Protein AF-A0A7W0VPR9-F1 (afdb_monomer_lite)

Structure (mmCIF, N/CA/C/O backbone):
data_AF-A0A7W0VPR9-F1
#
_entry.id   AF-A0A7W0VPR9-F1
#
loop_
_atom_site.group_PDB
_atom_site.id
_atom_site.type_symbol
_atom_site.label_atom_id
_atom_site.label_alt_id
_atom_site.label_comp_id
_atom_site.label_asym_id
_atom_site.label_entity_id
_atom_site.label_seq_id
_atom_site.pdbx_PDB_ins_code
_atom_site.Cartn_x
_atom_site.Cartn_y
_atom_site.Cartn_z
_atom_site.occupancy
_atom_site.B_iso_or_equiv
_atom_site.auth_seq_id
_atom_site.auth_comp_id
_atom_site.auth_asym_id
_atom_site.auth_atom_id
_atom_site.pdbx_PDB_model_num
ATOM 1 N N . MET A 1 1 ? -12.536 2.726 0.111 1.00 82.94 1 MET A N 1
ATOM 2 C CA . MET A 1 1 ? -13.463 2.957 1.241 1.00 82.94 1 MET A CA 1
ATOM 3 C C . MET A 1 1 ? -12.692 2.777 2.547 1.00 82.94 1 MET A C 1
ATOM 5 O O . MET A 1 1 ? -11.551 2.316 2.499 1.00 82.94 1 MET A O 1
ATOM 9 N N . SER A 1 2 ? -13.264 3.172 3.680 1.00 93.50 2 SER A N 1
ATOM 10 C CA . SER A 1 2 ? -12.692 2.964 5.016 1.00 93.50 2 SER A CA 1
ATOM 11 C C . SER A 1 2 ? -13.805 2.759 6.040 1.00 93.50 2 SER A C 1
ATOM 13 O O . SER A 1 2 ? -14.953 3.068 5.736 1.00 93.50 2 SER A O 1
ATOM 15 N N . THR A 1 3 ? -13.451 2.270 7.223 1.00 96.38 3 THR A N 1
ATOM 16 C CA . THR A 1 3 ? -14.334 2.162 8.390 1.00 96.38 3 THR A CA 1
ATOM 17 C C . THR A 1 3 ? -13.558 2.586 9.628 1.00 96.38 3 THR A C 1
ATOM 19 O O . THR A 1 3 ? -12.377 2.247 9.756 1.00 96.38 3 THR A O 1
ATOM 22 N N . THR A 1 4 ? -14.214 3.318 10.521 1.00 98.12 4 THR A N 1
ATOM 23 C CA . THR A 1 4 ? -13.598 3.918 11.709 1.00 98.12 4 THR A CA 1
ATOM 24 C C . THR A 1 4 ? -14.195 3.340 12.993 1.00 98.12 4 THR A C 1
ATOM 26 O O . THR A 1 4 ? -15.399 3.091 13.068 1.00 98.12 4 THR A O 1
ATOM 29 N N . ILE A 1 5 ? -13.343 3.120 13.996 1.00 98.38 5 ILE A N 1
ATOM 30 C CA . ILE A 1 5 ? -13.717 2.845 15.388 1.00 98.38 5 ILE A CA 1
ATOM 31 C C . ILE A 1 5 ? -13.241 4.039 16.219 1.00 98.38 5 ILE A C 1
ATOM 33 O O . ILE A 1 5 ? -12.040 4.307 16.268 1.00 98.38 5 ILE A O 1
ATOM 37 N N . SER A 1 6 ? -14.163 4.739 16.870 1.00 98.25 6 SER A N 1
ATOM 38 C CA . SER A 1 6 ? -13.903 5.963 17.628 1.00 98.25 6 SER A CA 1
ATOM 39 C C . SER A 1 6 ? -14.134 5.761 19.125 1.00 98.25 6 SER A C 1
ATOM 41 O O . SER A 1 6 ? -15.116 5.155 19.559 1.00 98.25 6 SER A O 1
ATOM 43 N N . LEU A 1 7 ? -13.216 6.294 19.931 1.00 97.75 7 LEU A N 1
ATOM 44 C CA . LEU A 1 7 ? -13.254 6.254 21.392 1.00 97.75 7 LEU A CA 1
ATOM 45 C C . LEU A 1 7 ? -13.235 7.681 21.952 1.00 97.75 7 LEU A C 1
ATOM 47 O O . LEU A 1 7 ? -12.292 8.443 21.719 1.00 97.75 7 LEU A O 1
ATOM 51 N N . ALA A 1 8 ? -14.258 8.034 22.731 1.00 95.19 8 ALA A N 1
ATOM 52 C CA . ALA A 1 8 ? -14.388 9.342 23.368 1.00 95.19 8 ALA A CA 1
ATOM 53 C C . ALA A 1 8 ? -13.997 9.275 24.854 1.00 95.19 8 ALA A C 1
ATOM 55 O O . ALA A 1 8 ? -14.608 8.551 25.640 1.00 95.19 8 ALA A O 1
ATOM 56 N N . GLY A 1 9 ? -12.986 10.045 25.263 1.00 93.00 9 GLY A N 1
ATOM 57 C CA . GLY A 1 9 ? -12.545 10.101 26.658 1.00 93.00 9 GLY A CA 1
ATOM 58 C C . GLY A 1 9 ? -11.150 10.697 26.820 1.00 93.00 9 GLY A C 1
ATOM 59 O O . GLY A 1 9 ? -10.627 11.356 25.924 1.00 93.00 9 GLY A O 1
ATOM 60 N N . ARG A 1 10 ? -10.518 10.460 27.976 1.00 93.31 10 ARG A N 1
ATOM 61 C CA . ARG A 1 10 ? -9.137 10.902 28.214 1.00 93.31 10 ARG A CA 1
ATOM 62 C C . ARG A 1 10 ? -8.182 10.087 27.341 1.00 93.31 10 ARG A C 1
ATOM 64 O O . ARG A 1 10 ? -7.933 8.925 27.636 1.00 93.31 10 ARG A O 1
ATOM 71 N N . LEU A 1 11 ? -7.642 10.725 26.308 1.00 94.56 11 LEU A N 1
ATOM 72 C CA . LEU A 1 11 ? -6.790 10.106 25.291 1.00 94.56 11 LEU A CA 1
ATOM 73 C C . LEU A 1 11 ? -5.552 9.412 25.898 1.00 94.56 11 LEU A C 1
ATOM 75 O O . LEU A 1 11 ? -4.942 9.959 26.826 1.00 94.56 11 LEU A O 1
ATOM 79 N N . PRO A 1 12 ? -5.159 8.231 25.383 1.00 92.44 12 PRO A N 1
ATOM 80 C CA . PRO A 1 12 ? -3.989 7.505 25.857 1.00 92.44 12 PRO A CA 1
ATOM 81 C C . PRO A 1 12 ? -2.707 8.178 25.352 1.00 92.44 12 PRO A C 1
ATOM 83 O O . PRO A 1 12 ? -2.672 8.740 24.254 1.00 92.44 12 PRO A O 1
ATOM 86 N N . ALA A 1 13 ? -1.612 8.072 26.108 1.00 93.56 13 ALA A N 1
ATOM 87 C CA . ALA A 1 13 ? -0.306 8.393 25.549 1.00 93.56 13 ALA A CA 1
ATOM 88 C C . ALA A 1 13 ? 0.079 7.309 24.531 1.00 93.56 13 ALA A C 1
ATOM 90 O O . ALA A 1 13 ? -0.002 6.113 24.812 1.00 93.56 13 ALA A O 1
ATOM 91 N N . LEU A 1 14 ? 0.527 7.719 23.342 1.00 93.44 14 LEU A N 1
ATOM 92 C CA . LEU A 1 14 ? 0.839 6.785 22.256 1.00 93.44 14 LEU A CA 1
ATOM 93 C C . LEU A 1 14 ? 1.927 5.765 22.639 1.00 93.44 14 LEU A C 1
ATOM 95 O O . LEU A 1 14 ? 1.880 4.621 22.199 1.00 93.44 14 LEU A O 1
ATOM 99 N N . ALA A 1 15 ? 2.888 6.163 23.478 1.00 94.06 15 ALA A N 1
ATOM 100 C CA . ALA A 1 15 ? 3.933 5.272 23.978 1.00 94.06 15 ALA A CA 1
ATOM 101 C C . ALA A 1 15 ? 3.359 4.119 24.824 1.00 94.06 15 ALA A C 1
ATOM 103 O O . ALA A 1 15 ? 3.759 2.972 24.632 1.00 94.06 15 ALA A O 1
ATOM 104 N N . ASP A 1 16 ? 2.383 4.409 25.691 1.00 95.38 16 ASP A N 1
ATOM 105 C CA . ASP A 1 16 ? 1.721 3.409 26.538 1.00 95.38 16 ASP A CA 1
ATOM 106 C C . ASP A 1 16 ? 0.910 2.427 25.684 1.00 95.38 16 ASP A C 1
ATOM 108 O O . ASP A 1 16 ? 0.956 1.218 25.906 1.00 95.38 16 ASP A O 1
ATOM 112 N N . LEU A 1 17 ? 0.227 2.934 24.648 1.00 96.69 17 LEU A N 1
ATOM 113 C CA . LEU A 1 17 ? -0.478 2.106 23.669 1.00 96.69 17 LEU A CA 1
ATOM 114 C C . LEU A 1 17 ? 0.481 1.165 22.925 1.00 96.69 17 LEU A C 1
ATOM 116 O O . LEU A 1 17 ? 0.226 -0.035 22.861 1.00 96.69 17 LEU A O 1
ATOM 120 N N . ILE A 1 18 ? 1.587 1.685 22.383 1.00 95.88 18 ILE A N 1
ATOM 121 C CA . ILE A 1 18 ? 2.577 0.879 21.647 1.00 95.88 18 ILE A CA 1
ATOM 122 C C . ILE A 1 18 ? 3.175 -0.206 22.554 1.00 95.88 18 ILE A C 1
ATOM 124 O O . ILE A 1 18 ? 3.294 -1.358 22.133 1.00 95.88 18 ILE A O 1
ATOM 128 N N . ALA A 1 19 ? 3.485 0.130 23.810 1.00 95.00 19 ALA A N 1
ATOM 129 C CA . ALA A 1 19 ? 3.958 -0.837 24.798 1.00 95.00 19 ALA A CA 1
ATOM 130 C C . ALA A 1 19 ? 2.901 -1.913 25.122 1.00 95.00 19 ALA A C 1
ATOM 132 O O . ALA A 1 19 ? 3.242 -3.092 25.220 1.00 95.00 19 ALA A O 1
ATOM 133 N N . ALA A 1 20 ? 1.624 -1.533 25.242 1.00 95.94 20 ALA A N 1
ATOM 134 C CA . ALA A 1 20 ? 0.518 -2.448 25.534 1.00 95.94 20 ALA A CA 1
ATOM 135 C C . ALA A 1 20 ? 0.142 -3.376 24.361 1.00 95.94 20 ALA A C 1
ATOM 137 O O . ALA A 1 20 ? -0.390 -4.465 24.592 1.00 95.94 20 ALA A O 1
ATOM 138 N N . LEU A 1 21 ? 0.413 -2.971 23.114 1.00 96.88 21 LEU A N 1
ATOM 139 C CA . LEU A 1 21 ? 0.199 -3.816 21.935 1.00 96.88 21 LEU A CA 1
ATOM 140 C C . LEU A 1 21 ? 1.132 -5.033 21.939 1.00 96.88 21 LEU A C 1
ATOM 142 O O . LEU A 1 21 ? 0.669 -6.143 21.678 1.00 96.88 21 LEU A O 1
ATOM 146 N N . ALA A 1 22 ? 2.421 -4.826 22.242 1.00 94.44 22 ALA A N 1
ATOM 147 C CA . ALA A 1 22 ? 3.459 -5.865 22.299 1.00 94.44 22 ALA A CA 1
ATOM 148 C C . ALA A 1 22 ? 3.535 -6.777 21.046 1.00 94.44 22 ALA A C 1
ATOM 150 O O . ALA A 1 22 ? 3.864 -7.960 21.135 1.00 94.44 22 ALA A O 1
ATOM 151 N N . ILE A 1 23 ? 3.224 -6.226 19.867 1.00 96.06 23 ILE A N 1
ATOM 152 C CA . ILE A 1 23 ? 3.227 -6.946 18.586 1.00 96.06 23 ILE A CA 1
ATOM 153 C C . ILE A 1 23 ? 4.647 -6.947 18.001 1.00 96.06 23 ILE A C 1
ATOM 155 O O . ILE A 1 23 ? 5.258 -5.891 17.834 1.00 96.06 23 ILE A O 1
ATOM 159 N N . ALA A 1 24 ? 5.166 -8.133 17.670 1.00 95.12 24 ALA A N 1
ATOM 160 C CA . ALA A 1 24 ? 6.434 -8.278 16.957 1.00 95.12 24 ALA A CA 1
ATOM 161 C C . ALA A 1 24 ? 6.354 -7.648 15.557 1.00 95.12 24 ALA A C 1
ATOM 163 O O . ALA A 1 24 ? 5.317 -7.728 14.898 1.00 95.12 24 ALA A O 1
ATOM 164 N N . ASP A 1 25 ? 7.449 -7.023 15.122 1.00 96.12 25 ASP A N 1
ATOM 165 C CA . ASP A 1 25 ? 7.580 -6.368 13.813 1.00 96.12 25 ASP A CA 1
ATOM 166 C C . ASP A 1 25 ? 6.544 -5.256 13.532 1.00 96.12 25 ASP A C 1
ATOM 168 O O . ASP A 1 25 ? 6.328 -4.857 12.386 1.00 96.12 25 ASP A O 1
ATOM 172 N N . LEU A 1 26 ? 5.927 -4.715 14.592 1.00 97.88 26 LEU A N 1
ATOM 173 C CA . LEU A 1 26 ? 5.057 -3.546 14.521 1.00 97.88 26 LEU A CA 1
ATOM 174 C C . LEU A 1 26 ? 5.872 -2.286 14.200 1.00 97.88 26 LEU A C 1
ATOM 176 O O . LEU A 1 26 ? 6.811 -1.923 14.915 1.00 97.88 26 LEU A O 1
ATOM 180 N N . ARG A 1 27 ? 5.454 -1.572 13.159 1.00 97.56 27 ARG A N 1
ATOM 181 C CA . ARG A 1 27 ? 5.951 -0.246 12.791 1.00 97.56 27 ARG A CA 1
ATOM 182 C C . ARG A 1 27 ? 4.893 0.806 13.068 1.00 97.56 27 ARG A C 1
ATOM 184 O O . ARG A 1 27 ? 3.703 0.582 12.844 1.00 97.56 27 ARG A O 1
ATOM 191 N N . VAL A 1 28 ? 5.354 1.964 13.531 1.00 96.94 28 VAL A N 1
ATOM 192 C CA . VAL A 1 28 ? 4.526 3.151 13.743 1.00 96.94 28 VAL A CA 1
ATOM 193 C C . VAL A 1 28 ? 5.253 4.355 13.168 1.00 96.94 28 VAL A C 1
ATOM 195 O O . VAL A 1 28 ? 6.326 4.729 13.637 1.00 96.94 28 VAL A O 1
ATOM 198 N N . GLU A 1 29 ? 4.649 4.970 12.163 1.00 95.69 29 GLU A N 1
ATOM 199 C CA . GLU A 1 29 ? 5.115 6.219 11.560 1.00 95.69 29 GLU A CA 1
ATOM 200 C C . GLU A 1 29 ? 4.147 7.351 11.911 1.00 95.69 29 GLU A C 1
ATOM 202 O O . GLU A 1 29 ? 2.974 7.106 12.195 1.00 95.69 29 GLU A O 1
ATOM 207 N N . LYS A 1 30 ? 4.609 8.602 11.867 1.00 94.44 30 LYS A N 1
ATOM 208 C CA . LYS A 1 30 ? 3.745 9.785 11.952 1.00 94.44 30 LYS A CA 1
ATOM 209 C C . LYS A 1 30 ? 3.871 10.561 10.647 1.00 94.44 30 LYS A C 1
ATOM 211 O O . LYS A 1 30 ? 4.988 10.887 10.254 1.00 94.44 30 LYS A O 1
ATOM 216 N N . ASN A 1 31 ? 2.753 10.837 9.981 1.00 89.75 31 ASN A N 1
ATOM 217 C CA . ASN A 1 31 ? 2.757 11.674 8.782 1.00 89.75 31 ASN A CA 1
ATOM 218 C C . ASN A 1 31 ? 2.729 13.176 9.143 1.00 89.75 31 ASN A C 1
ATOM 220 O O . ASN A 1 31 ? 2.577 13.559 10.306 1.00 89.75 31 ASN A O 1
ATOM 224 N N . GLU A 1 32 ? 2.854 14.036 8.133 1.00 86.19 32 GLU A N 1
ATOM 225 C CA . GLU A 1 32 ? 2.887 15.496 8.304 1.00 86.19 32 GLU A CA 1
ATOM 226 C C . GLU A 1 32 ? 1.581 16.069 8.880 1.00 86.19 32 GLU A C 1
ATOM 228 O O . GLU A 1 32 ? 1.622 17.023 9.655 1.00 86.19 32 GLU A O 1
ATOM 233 N N . SER A 1 33 ? 0.427 15.453 8.586 1.00 87.25 33 SER A N 1
ATOM 234 C CA . SER A 1 33 ? -0.872 15.832 9.167 1.00 87.25 33 SER A CA 1
ATOM 235 C C . SER A 1 33 ? -1.086 15.310 10.594 1.00 87.25 33 SER A C 1
ATOM 237 O O . SER A 1 33 ? -2.150 15.508 11.176 1.00 87.25 33 SER A O 1
ATOM 239 N N . GLY A 1 34 ? -0.088 14.639 11.170 1.00 90.12 34 GLY A N 1
ATOM 240 C CA . GLY A 1 34 ? -0.086 14.161 12.545 1.00 90.12 34 GLY A CA 1
ATOM 241 C C . GLY A 1 34 ? -0.796 12.830 12.796 1.00 90.12 34 GLY A C 1
ATOM 242 O O . GLY A 1 34 ? -0.859 12.410 13.951 1.00 90.12 34 GLY A O 1
ATOM 243 N N . VAL A 1 35 ? -1.268 12.156 11.747 1.00 96.06 35 VAL A N 1
ATOM 244 C CA . VAL A 1 35 ? -1.873 10.819 11.806 1.00 96.06 35 VAL A CA 1
ATOM 245 C C . VAL A 1 35 ? -0.777 9.768 11.979 1.00 96.06 35 VAL A C 1
ATOM 247 O O . VAL A 1 35 ? 0.273 9.814 11.327 1.00 96.06 35 VAL A O 1
ATOM 250 N N . HIS A 1 36 ? -1.030 8.802 12.857 1.00 97.44 36 HIS A N 1
ATOM 251 C CA . HIS A 1 36 ? -0.126 7.694 13.125 1.00 97.44 36 HIS A CA 1
ATOM 252 C C . HIS A 1 36 ? -0.474 6.489 12.244 1.00 97.44 36 HIS A C 1
ATOM 254 O O . HIS A 1 36 ? -1.615 6.038 12.225 1.00 97.44 36 HIS A O 1
ATOM 260 N N . ARG A 1 37 ? 0.504 5.963 11.504 1.00 97.81 37 ARG A N 1
ATOM 261 C CA . ARG A 1 37 ? 0.342 4.840 10.568 1.00 97.81 37 ARG A CA 1
ATOM 262 C C . ARG A 1 37 ? 0.948 3.582 11.184 1.00 97.81 37 ARG A C 1
ATOM 264 O O . ARG A 1 37 ? 2.169 3.485 11.302 1.00 97.81 37 ARG A O 1
ATOM 271 N N . PHE A 1 38 ? 0.098 2.637 11.564 1.00 98.44 38 PHE A N 1
ATOM 272 C CA . PHE A 1 38 ? 0.465 1.345 12.140 1.00 98.44 38 PHE A CA 1
ATOM 273 C C . PHE A 1 38 ? 0.457 0.253 11.062 1.00 98.44 38 PHE A C 1
ATOM 275 O O . PHE A 1 38 ? -0.473 0.188 10.254 1.00 98.44 38 PHE A O 1
ATOM 282 N N . HIS A 1 39 ? 1.469 -0.614 11.053 1.00 98.12 39 HIS A N 1
ATOM 283 C CA . HIS A 1 39 ? 1.525 -1.804 10.193 1.00 98.12 39 HIS A CA 1
ATOM 284 C C . HIS A 1 39 ? 2.472 -2.869 10.765 1.00 98.12 39 HIS A C 1
ATOM 286 O O . HIS A 1 39 ? 3.295 -2.562 11.626 1.00 98.12 39 HIS A O 1
ATOM 292 N N . ILE A 1 40 ? 2.369 -4.111 10.288 1.00 98.06 40 ILE A N 1
ATOM 293 C CA . ILE A 1 40 ? 3.259 -5.219 10.666 1.00 98.06 40 ILE A CA 1
ATOM 294 C C . ILE A 1 40 ? 4.096 -5.617 9.445 1.00 98.06 40 ILE A C 1
ATOM 296 O O . ILE A 1 40 ? 3.530 -5.970 8.400 1.00 98.06 40 ILE A O 1
ATOM 300 N N . ASP A 1 41 ? 5.427 -5.573 9.571 1.00 96.31 41 ASP A N 1
ATOM 301 C CA . ASP A 1 41 ? 6.336 -5.898 8.463 1.00 96.31 41 ASP A CA 1
ATOM 302 C C . ASP A 1 41 ? 6.065 -7.305 7.904 1.00 96.31 41 ASP A C 1
ATOM 304 O O . ASP A 1 41 ? 5.793 -8.261 8.633 1.00 96.31 41 ASP A O 1
ATOM 308 N N . GLY A 1 42 ? 6.117 -7.441 6.578 1.00 95.50 42 GLY A N 1
ATOM 309 C CA . GLY A 1 42 ? 5.918 -8.717 5.881 1.00 95.50 42 GLY A CA 1
ATOM 310 C C . GLY A 1 42 ? 4.479 -9.254 5.866 1.00 95.50 42 GLY A C 1
ATOM 311 O O . GLY A 1 42 ? 4.205 -10.199 5.127 1.00 95.50 42 GLY A O 1
ATOM 312 N N . ARG A 1 43 ? 3.554 -8.678 6.648 1.00 96.44 43 ARG A N 1
ATOM 313 C CA . ARG A 1 43 ? 2.174 -9.180 6.811 1.00 96.44 43 ARG A CA 1
ATOM 314 C C . ARG A 1 43 ? 1.123 -8.205 6.300 1.00 96.44 43 ARG A C 1
ATOM 316 O O . ARG A 1 43 ? 0.186 -8.629 5.615 1.00 96.44 43 ARG A O 1
ATOM 323 N N . SER A 1 44 ? 1.288 -6.922 6.613 1.00 97.75 44 SER A N 1
ATOM 324 C CA . SER A 1 44 ? 0.327 -5.881 6.259 1.00 97.75 44 SER A CA 1
ATOM 325 C C . SER A 1 44 ? 0.217 -5.651 4.751 1.00 97.75 44 SER A C 1
ATOM 327 O O . SER A 1 44 ? 1.187 -5.790 4.001 1.00 97.75 44 SER A O 1
ATOM 329 N N . THR A 1 45 ? -0.980 -5.268 4.312 1.00 97.69 45 THR A N 1
ATOM 330 C CA . THR A 1 45 ? -1.271 -4.822 2.933 1.00 97.69 45 THR A CA 1
ATOM 331 C C . THR A 1 45 ? -1.639 -3.348 2.883 1.00 97.69 45 THR A C 1
ATOM 333 O O . THR A 1 45 ? -1.292 -2.652 1.928 1.00 97.69 45 THR A O 1
ATOM 336 N N . ARG A 1 46 ? -2.295 -2.859 3.939 1.00 97.06 46 ARG A N 1
ATOM 337 C CA . ARG A 1 46 ? -2.637 -1.455 4.172 1.00 97.06 46 ARG A CA 1
ATOM 338 C C . ARG A 1 46 ? -2.007 -1.008 5.492 1.00 97.06 46 ARG A C 1
ATOM 340 O O . ARG A 1 46 ? -1.470 -1.815 6.240 1.00 97.06 46 ARG A O 1
ATOM 347 N N . VAL A 1 47 ? -2.073 0.287 5.776 1.00 97.25 47 VAL A N 1
ATOM 348 C CA . VAL A 1 47 ? -1.833 0.794 7.134 1.00 97.25 47 VAL A CA 1
ATOM 349 C C . VAL A 1 47 ? -3.151 0.836 7.901 1.00 97.25 47 VAL A C 1
ATOM 351 O O . VAL A 1 47 ? -4.199 1.074 7.302 1.00 97.25 47 VAL A O 1
ATOM 354 N N . THR A 1 48 ? -3.092 0.663 9.217 1.00 98.12 48 THR A N 1
ATOM 355 C CA . THR A 1 48 ? -4.123 1.186 10.119 1.00 98.12 48 THR A CA 1
ATOM 356 C C . THR A 1 48 ? -3.755 2.626 10.458 1.00 98.12 48 THR A C 1
ATOM 358 O O . THR A 1 48 ? -2.626 2.891 10.876 1.00 98.12 48 THR A O 1
ATOM 361 N N . GLU A 1 49 ? -4.676 3.564 10.263 1.00 98.06 49 GLU A N 1
ATOM 362 C CA . GLU A 1 49 ? -4.477 4.963 10.655 1.00 98.06 49 GLU A CA 1
ATOM 363 C C . GLU A 1 49 ? -5.058 5.207 12.049 1.00 98.06 49 GLU A C 1
ATOM 365 O O . GLU A 1 49 ? -6.154 4.747 12.357 1.00 98.06 49 GLU A O 1
ATOM 370 N N . VAL A 1 50 ? -4.322 5.930 12.890 1.00 98.25 50 VAL A N 1
ATOM 371 C CA . VAL A 1 50 ? -4.751 6.344 14.227 1.00 98.25 50 VAL A CA 1
ATOM 372 C C . VAL A 1 50 ? -4.642 7.858 14.341 1.00 98.25 50 VAL A C 1
ATOM 374 O O . VAL A 1 50 ? -3.551 8.426 14.205 1.00 98.25 50 VAL A O 1
ATOM 377 N N . THR A 1 51 ? -5.766 8.503 14.633 1.00 97.06 51 THR A N 1
ATOM 378 C CA . THR A 1 51 ? -5.847 9.941 14.909 1.00 97.06 51 THR A CA 1
ATOM 379 C C . THR A 1 51 ? -6.113 10.143 16.395 1.00 97.06 51 THR A C 1
ATOM 381 O O . THR A 1 51 ? -6.984 9.498 16.971 1.00 97.06 51 THR A O 1
ATOM 384 N N . VAL A 1 52 ? -5.347 11.035 17.024 1.00 94.19 52 VAL A N 1
ATOM 385 C CA . VAL A 1 52 ? -5.485 11.380 18.446 1.00 94.19 52 VAL A CA 1
ATOM 386 C C . VAL A 1 52 ? -5.723 12.886 18.526 1.00 94.19 52 VAL A C 1
ATOM 388 O O . VAL A 1 52 ? -4.770 13.664 18.459 1.00 94.19 52 VAL A O 1
ATOM 391 N N . ALA A 1 53 ? -6.996 13.286 18.574 1.00 91.38 53 ALA A N 1
ATOM 392 C CA . ALA A 1 53 ? -7.433 14.679 18.458 1.00 91.38 53 ALA A CA 1
ATOM 393 C C . ALA A 1 53 ? -8.410 15.054 19.587 1.00 91.38 53 ALA A C 1
ATOM 395 O O . ALA A 1 53 ? -7.969 15.269 20.711 1.00 91.38 53 ALA A O 1
ATOM 396 N N . GLU A 1 54 ? -9.714 15.133 19.312 1.00 92.56 54 GLU A N 1
ATOM 397 C CA . GLU A 1 54 ? -10.764 15.212 20.345 1.00 92.56 54 GLU A CA 1
ATOM 398 C C . GLU A 1 54 ? -11.220 13.803 20.763 1.00 92.56 54 GLU A C 1
ATOM 400 O O . GLU A 1 54 ? -11.484 13.538 21.936 1.00 92.56 54 GLU A O 1
ATOM 405 N N . THR A 1 55 ? -11.226 12.882 19.800 1.00 95.38 55 THR A N 1
ATOM 406 C CA . THR A 1 55 ? -11.406 11.437 19.948 1.00 95.38 55 THR A CA 1
ATOM 407 C C . THR A 1 55 ? -10.091 10.694 19.697 1.00 95.38 55 THR A C 1
ATOM 409 O O . THR A 1 55 ? -9.098 11.255 19.214 1.00 95.38 55 THR A O 1
ATOM 412 N N . PHE A 1 56 ? -10.078 9.411 20.055 1.00 97.69 56 PHE A N 1
ATOM 413 C CA . PHE A 1 56 ? -9.094 8.448 19.576 1.00 97.69 56 PHE A CA 1
ATOM 414 C C . PHE A 1 56 ? -9.761 7.601 18.485 1.00 97.69 56 PHE A C 1
ATOM 416 O O . PHE A 1 56 ? -10.617 6.770 18.792 1.00 97.69 56 PHE A O 1
ATOM 423 N N . ASP A 1 57 ? -9.388 7.831 17.227 1.00 98.19 57 ASP A N 1
ATOM 424 C CA . ASP A 1 57 ? -10.007 7.194 16.061 1.00 98.19 57 ASP A CA 1
ATOM 425 C C . ASP A 1 57 ? -9.051 6.184 15.430 1.00 98.19 57 ASP A C 1
ATOM 427 O O . ASP A 1 57 ? -7.902 6.516 15.129 1.00 98.19 57 ASP A O 1
ATOM 431 N N . VAL A 1 58 ? -9.538 4.969 15.179 1.00 98.44 58 VAL A N 1
ATOM 432 C CA . VAL A 1 58 ? -8.812 3.887 14.505 1.00 98.44 58 VAL A CA 1
ATOM 433 C C . VAL A 1 58 ? -9.485 3.592 13.173 1.00 98.44 58 VAL A C 1
ATOM 435 O O . VAL A 1 58 ? -10.621 3.122 13.124 1.00 98.44 58 VAL A O 1
ATOM 438 N N . ARG A 1 59 ? -8.779 3.855 12.077 1.00 98.06 59 ARG A N 1
ATOM 439 C CA . ARG A 1 59 ? -9.301 3.764 10.717 1.00 98.06 59 ARG A CA 1
ATOM 440 C C . ARG A 1 59 ? -8.700 2.584 9.959 1.00 98.06 59 ARG A C 1
ATOM 442 O O . ARG A 1 59 ? -7.487 2.490 9.760 1.00 98.06 59 ARG A O 1
ATOM 449 N N . MET A 1 60 ? -9.590 1.732 9.464 1.00 96.12 60 MET A N 1
ATOM 450 C CA . MET A 1 60 ? -9.316 0.597 8.584 1.00 96.12 60 MET A CA 1
ATOM 451 C C . MET A 1 60 ? -9.648 0.964 7.135 1.00 96.12 60 MET A C 1
ATOM 453 O O . MET A 1 60 ? -10.636 1.650 6.878 1.00 96.12 60 MET A O 1
ATOM 457 N N . PHE A 1 61 ? -8.868 0.483 6.166 1.00 95.50 61 PHE A N 1
ATOM 458 C CA . PHE A 1 61 ? -9.141 0.689 4.739 1.00 95.50 61 PHE A CA 1
ATOM 459 C C . PHE A 1 61 ? -9.713 -0.565 4.068 1.00 95.50 61 PHE A C 1
ATOM 461 O O . PHE A 1 61 ? -9.352 -1.683 4.414 1.00 95.50 61 PHE A O 1
ATOM 468 N N . SER A 1 62 ? -10.533 -0.392 3.029 1.00 93.00 62 SER A N 1
ATOM 469 C CA . SER A 1 62 ? -10.895 -1.491 2.115 1.00 93.00 62 SER A CA 1
ATOM 470 C C . SER A 1 62 ? -9.648 -2.070 1.428 1.00 93.00 62 SER A C 1
ATOM 472 O O . SER A 1 62 ? -8.707 -1.316 1.169 1.00 93.00 62 SER A O 1
ATOM 474 N N . LEU A 1 63 ? -9.657 -3.354 1.050 1.00 94.38 63 LEU A N 1
ATOM 475 C CA . LEU A 1 63 ? -8.447 -4.099 0.636 1.00 94.38 63 LEU A CA 1
ATOM 476 C C . LEU A 1 63 ? -7.373 -4.187 1.740 1.00 94.38 63 LEU A C 1
ATOM 478 O O . LEU A 1 63 ? -6.188 -4.264 1.435 1.00 94.38 63 LEU A O 1
ATOM 482 N N . ALA A 1 64 ? -7.784 -4.135 3.008 1.00 95.69 64 ALA A N 1
ATOM 483 C CA . ALA A 1 64 ? -6.982 -4.563 4.149 1.00 95.69 64 ALA A CA 1
ATOM 484 C C . ALA A 1 64 ? -6.947 -6.091 4.237 1.00 95.69 64 ALA A C 1
ATOM 486 O O . ALA A 1 64 ? -7.937 -6.761 3.937 1.00 95.69 64 ALA A O 1
ATOM 487 N N . ALA A 1 65 ? -5.816 -6.632 4.676 1.00 96.25 65 ALA A N 1
ATOM 488 C CA . ALA A 1 65 ? -5.698 -8.040 5.012 1.00 96.25 65 ALA A CA 1
ATOM 489 C C . ALA A 1 65 ? -6.329 -8.309 6.393 1.00 96.25 65 ALA A C 1
ATOM 491 O O . ALA A 1 65 ? -6.433 -7.379 7.201 1.00 96.25 65 ALA A O 1
ATOM 492 N N . PRO A 1 66 ? -6.702 -9.559 6.721 1.00 96.12 66 PRO A N 1
ATOM 493 C CA . PRO A 1 66 ? -7.229 -9.900 8.044 1.00 96.12 66 PRO A CA 1
ATOM 494 C C . PRO A 1 66 ? -6.322 -9.447 9.198 1.00 96.12 66 PRO A C 1
ATOM 496 O O . PRO A 1 66 ? -6.812 -9.012 10.235 1.00 96.12 66 PRO A O 1
ATOM 499 N N . GLU A 1 67 ? -5.001 -9.469 9.008 1.00 96.50 67 GLU A N 1
ATOM 500 C CA . GLU A 1 67 ? -4.016 -8.972 9.973 1.00 96.50 67 GLU A CA 1
ATOM 501 C C . GLU A 1 67 ? -4.102 -7.459 10.215 1.00 96.50 67 GLU A C 1
ATOM 503 O O . GLU A 1 67 ? -3.880 -7.013 11.339 1.00 96.50 67 GLU A O 1
ATOM 508 N N . ASP A 1 68 ? -4.440 -6.678 9.186 1.00 97.69 68 ASP A N 1
ATOM 509 C CA . ASP A 1 68 ? -4.598 -5.224 9.282 1.00 97.69 68 ASP A CA 1
ATOM 510 C C . ASP A 1 68 ? -5.881 -4.878 10.065 1.00 97.69 68 ASP A C 1
ATOM 512 O O . ASP A 1 68 ? -5.880 -3.974 10.899 1.00 97.69 68 ASP A O 1
ATOM 516 N N . VAL A 1 69 ? -6.957 -5.649 9.863 1.00 97.38 69 VAL A N 1
ATOM 517 C CA . VAL A 1 69 ? -8.214 -5.531 10.630 1.00 97.38 69 VAL A CA 1
ATOM 518 C C . VAL A 1 69 ? -8.007 -5.949 12.090 1.00 97.38 69 VAL A C 1
ATOM 520 O O . VAL A 1 69 ? -8.373 -5.213 13.005 1.00 97.38 69 VAL A O 1
ATOM 523 N N . GLN A 1 70 ? -7.346 -7.087 12.328 1.00 97.25 70 GLN A N 1
ATOM 524 C CA . GLN A 1 70 ? -7.003 -7.554 13.676 1.00 97.25 70 GLN A CA 1
ATOM 525 C C . GLN A 1 70 ? -6.115 -6.552 14.426 1.00 97.25 70 GLN A C 1
ATOM 527 O O . GLN A 1 70 ? -6.308 -6.346 15.625 1.00 97.25 70 GLN A O 1
ATOM 532 N N . LEU A 1 71 ? -5.166 -5.909 13.734 1.00 98.12 71 LEU A N 1
ATOM 533 C CA . LEU A 1 71 ? -4.341 -4.839 14.294 1.00 98.12 71 LEU A CA 1
ATOM 534 C C . LEU A 1 71 ? -5.198 -3.640 14.722 1.00 98.12 71 LEU A C 1
ATOM 536 O O . LEU A 1 71 ? -5.040 -3.166 15.845 1.00 98.12 71 LEU A O 1
ATOM 540 N N . ALA A 1 72 ? -6.126 -3.183 13.879 1.00 98.31 72 ALA A N 1
ATOM 541 C CA . ALA A 1 72 ? -7.019 -2.071 14.198 1.00 98.31 72 ALA A CA 1
ATOM 542 C C . ALA A 1 72 ? -7.940 -2.365 15.394 1.00 98.31 72 ALA A C 1
ATOM 544 O O . ALA A 1 72 ? -7.999 -1.568 16.333 1.00 98.31 72 ALA A O 1
ATOM 545 N N . VAL A 1 73 ? -8.586 -3.536 15.420 1.00 98.12 73 VAL A N 1
ATOM 546 C CA . VAL A 1 73 ? -9.388 -3.984 16.573 1.00 98.12 7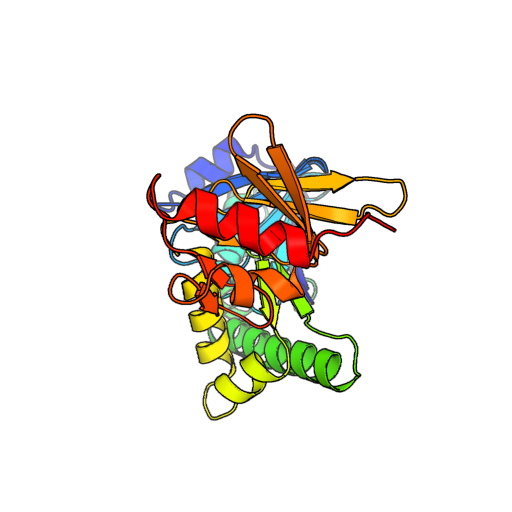3 VAL A CA 1
ATOM 547 C C . VAL A 1 73 ? -8.530 -4.017 17.836 1.00 98.12 73 VAL A C 1
ATOM 549 O O . VAL A 1 73 ? -8.917 -3.469 18.867 1.00 98.12 73 VAL A O 1
ATOM 552 N N . ARG A 1 74 ? -7.319 -4.582 17.754 1.00 98.12 74 ARG A N 1
ATOM 553 C CA . ARG A 1 74 ? -6.403 -4.672 18.895 1.00 98.12 74 ARG A CA 1
ATOM 554 C C . ARG A 1 74 ? -5.938 -3.300 19.398 1.00 98.12 74 ARG A C 1
ATOM 556 O O . ARG A 1 74 ? -5.801 -3.116 20.606 1.00 98.12 74 ARG A O 1
ATOM 563 N N . ILE A 1 75 ? -5.725 -2.341 18.498 1.00 98.50 75 ILE A N 1
ATOM 564 C CA . ILE A 1 75 ? -5.435 -0.942 18.837 1.00 98.50 75 ILE A CA 1
ATOM 565 C C . ILE A 1 75 ? -6.612 -0.320 19.597 1.00 98.50 75 ILE A C 1
ATOM 567 O O . ILE A 1 75 ? -6.386 0.270 20.654 1.00 98.50 75 ILE A O 1
ATOM 571 N N . ALA A 1 76 ? -7.846 -0.489 19.112 1.00 98.38 76 ALA A N 1
ATOM 572 C CA . ALA A 1 76 ? -9.042 0.034 19.774 1.00 98.38 76 ALA A CA 1
ATOM 573 C C . ALA A 1 76 ? -9.250 -0.585 21.172 1.00 98.38 76 ALA A C 1
ATOM 575 O O . ALA A 1 76 ? -9.450 0.147 22.139 1.00 98.38 76 ALA A O 1
ATOM 576 N N . GLU A 1 77 ? -9.111 -1.907 21.318 1.00 98.12 77 GLU A N 1
ATOM 577 C CA . GLU A 1 77 ? -9.168 -2.593 22.620 1.00 98.12 77 GLU A CA 1
ATOM 578 C C . GLU A 1 77 ? -8.132 -2.062 23.620 1.00 98.12 77 GLU A C 1
ATOM 580 O O . GLU A 1 77 ? -8.456 -1.764 24.773 1.00 98.12 77 GLU A O 1
ATOM 585 N N . CYS A 1 78 ? -6.867 -1.965 23.194 1.00 98.06 78 CYS A N 1
ATOM 586 C CA . CYS A 1 78 ? -5.779 -1.504 24.051 1.00 98.06 78 CYS A CA 1
ATOM 587 C C . CYS A 1 78 ? -5.967 -0.032 24.441 1.00 98.06 78 CYS A C 1
ATOM 589 O O . CYS A 1 78 ? -5.788 0.306 25.611 1.00 98.06 78 CYS A O 1
ATOM 591 N N . ALA A 1 79 ? -6.381 0.824 23.502 1.00 98.12 79 ALA A N 1
ATOM 592 C CA . ALA A 1 79 ? -6.700 2.219 23.783 1.00 98.12 79 ALA A CA 1
ATOM 593 C C . ALA A 1 79 ? -7.861 2.331 24.781 1.00 98.12 79 ALA A C 1
ATOM 595 O O . ALA A 1 79 ? -7.689 2.945 25.831 1.00 98.12 79 ALA A O 1
ATOM 596 N N . ALA A 1 80 ? -8.991 1.664 24.532 1.00 97.81 80 ALA A N 1
ATOM 597 C CA . ALA A 1 80 ? -10.146 1.681 25.428 1.00 97.81 80 ALA A CA 1
ATOM 598 C C . ALA A 1 80 ? -9.795 1.207 26.850 1.00 97.81 80 ALA A C 1
ATOM 600 O O . ALA A 1 80 ? -10.198 1.844 27.824 1.00 97.81 80 ALA A O 1
ATOM 601 N N . SER A 1 81 ? -8.976 0.156 26.975 1.00 97.56 81 SER A N 1
ATOM 602 C CA . SER A 1 81 ? -8.473 -0.341 28.263 1.00 97.56 81 SER A CA 1
ATOM 603 C C . SER A 1 81 ? -7.636 0.704 29.019 1.00 97.56 81 SER A C 1
ATOM 605 O O . SER A 1 81 ? -7.846 0.908 30.214 1.00 97.56 81 SER A O 1
ATOM 607 N N . ILE A 1 82 ? -6.745 1.429 28.327 1.00 97.50 82 ILE A N 1
ATOM 608 C CA . ILE A 1 82 ? -5.943 2.522 28.915 1.00 97.50 82 ILE A CA 1
ATOM 609 C C . ILE A 1 82 ? -6.829 3.726 29.288 1.00 97.50 82 ILE A C 1
ATOM 611 O O . ILE A 1 82 ? -6.616 4.362 30.321 1.00 97.50 82 ILE A O 1
ATOM 615 N N . MET A 1 83 ? -7.834 4.034 28.465 1.00 96.88 83 MET A N 1
ATOM 616 C CA . MET A 1 83 ? -8.763 5.157 28.653 1.00 96.88 83 MET A CA 1
ATOM 617 C C . MET A 1 83 ? -9.842 4.883 29.721 1.00 96.88 83 MET A C 1
ATOM 619 O O . MET A 1 83 ? -10.511 5.818 30.162 1.00 96.88 83 MET A O 1
ATOM 623 N N . GLY A 1 84 ? -10.033 3.623 30.134 1.00 97.06 84 GLY A N 1
ATOM 624 C CA . GLY A 1 84 ? -11.111 3.198 31.037 1.00 97.06 84 GLY A CA 1
ATOM 625 C C . GLY A 1 84 ? -12.497 3.121 30.377 1.00 97.06 84 GLY A C 1
ATOM 626 O O . GLY A 1 84 ? -13.513 3.171 31.071 1.00 97.06 84 GLY A O 1
ATOM 627 N N . ILE A 1 85 ? -12.542 3.020 29.047 1.00 96.75 85 ILE A N 1
ATOM 628 C CA . ILE A 1 85 ? -13.757 3.028 28.224 1.00 96.75 85 ILE A CA 1
ATOM 629 C C . ILE A 1 85 ? -14.293 1.600 28.038 1.00 96.75 85 ILE A C 1
ATOM 631 O O . ILE A 1 85 ? -13.530 0.637 27.986 1.00 96.75 85 ILE A O 1
ATOM 635 N N . ARG A 1 86 ? -15.622 1.463 27.939 1.00 97.12 86 ARG A N 1
ATOM 636 C CA . ARG A 1 86 ? -16.314 0.174 27.737 1.00 97.12 86 ARG A CA 1
ATOM 637 C C . ARG A 1 86 ? -17.095 0.064 26.433 1.00 97.12 86 ARG A C 1
ATOM 639 O O . ARG A 1 86 ? -17.446 -1.048 26.060 1.00 97.12 86 ARG A O 1
ATOM 646 N N . GLU A 1 87 ? -17.345 1.178 25.756 1.00 97.81 87 GLU A N 1
ATOM 647 C CA . GLU A 1 87 ? -18.126 1.255 24.520 1.00 97.81 87 GLU A CA 1
ATOM 648 C C . GLU A 1 87 ? -17.339 2.050 23.474 1.00 97.81 87 GLU A C 1
ATOM 650 O O . GLU A 1 87 ? -16.663 3.021 23.816 1.00 97.81 87 GLU A O 1
ATOM 655 N N . ALA A 1 88 ? -17.418 1.639 22.214 1.00 97.81 88 ALA A N 1
ATOM 656 C CA . ALA A 1 88 ? -16.808 2.315 21.077 1.00 97.81 88 ALA A CA 1
ATOM 657 C C . ALA A 1 88 ? -17.891 2.681 20.061 1.00 97.81 88 ALA A C 1
ATOM 659 O O . ALA A 1 88 ? -18.838 1.913 19.884 1.00 97.81 88 ALA A O 1
ATOM 660 N N . ASP A 1 89 ? -17.740 3.818 19.382 1.00 98.12 89 ASP A N 1
ATOM 661 C CA . ASP A 1 89 ? -18.571 4.139 18.221 1.00 98.12 89 ASP A CA 1
ATOM 662 C C . ASP A 1 89 ? -17.927 3.525 16.976 1.00 98.12 89 ASP A C 1
ATOM 664 O O . ASP A 1 89 ? -16.811 3.885 16.592 1.00 98.12 89 ASP A O 1
ATOM 668 N N . ALA A 1 90 ? -18.590 2.546 16.375 1.00 96.81 90 ALA A N 1
ATOM 669 C CA . ALA A 1 90 ? -18.135 1.875 15.169 1.00 96.81 90 ALA A CA 1
ATOM 670 C C . ALA A 1 90 ? -18.975 2.354 13.980 1.00 96.81 90 ALA A C 1
ATOM 672 O O . ALA A 1 90 ? -20.170 2.089 13.927 1.00 96.81 90 ALA A O 1
ATOM 673 N N . GLU A 1 91 ? -18.353 2.977 12.976 1.00 94.50 91 GLU A N 1
ATOM 674 C CA . GLU A 1 91 ? -19.028 3.670 11.856 1.00 94.50 91 GLU A CA 1
ATOM 675 C C . GLU A 1 91 ? -20.132 2.848 11.144 1.00 94.50 91 GLU A C 1
ATOM 677 O O . GLU A 1 91 ? -21.088 3.414 10.617 1.00 94.50 91 GLU A O 1
ATOM 682 N N . LEU A 1 92 ? -20.024 1.511 11.142 1.00 90.12 92 LEU A N 1
ATOM 683 C CA . LEU A 1 92 ? -20.993 0.588 10.528 1.00 90.12 92 LEU A CA 1
ATOM 684 C C . LEU A 1 92 ? -21.927 -0.140 11.519 1.00 90.12 92 LEU A C 1
ATOM 686 O O . LEU A 1 92 ? -22.849 -0.820 11.071 1.00 90.12 92 LEU A O 1
ATOM 690 N N . ALA A 1 93 ? -21.694 -0.035 12.830 1.00 93.00 93 ALA A N 1
ATOM 691 C CA . ALA A 1 93 ? -22.436 -0.752 13.877 1.00 93.00 93 ALA A CA 1
ATOM 692 C C . ALA A 1 93 ? -23.015 0.165 14.980 1.00 93.00 93 ALA A C 1
ATOM 694 O O . ALA A 1 93 ? -23.838 -0.285 15.776 1.00 93.00 93 ALA A O 1
ATOM 695 N N . GLY A 1 94 ? -22.631 1.445 15.004 1.00 96.00 94 GLY A N 1
ATOM 696 C CA . GLY A 1 94 ? -22.940 2.400 16.066 1.00 96.00 94 GLY A CA 1
ATOM 697 C C . GLY A 1 94 ? -22.181 2.109 17.362 1.00 96.00 94 GLY A C 1
ATOM 698 O O . GLY A 1 94 ? -21.132 1.464 17.360 1.00 96.00 94 GLY A O 1
ATOM 699 N N . MET A 1 95 ? -22.743 2.570 18.481 1.00 97.88 95 MET A N 1
ATOM 700 C CA . MET A 1 95 ? -22.213 2.314 19.821 1.00 97.88 95 MET A CA 1
ATOM 701 C C . MET A 1 95 ? -22.302 0.824 20.176 1.00 97.88 95 MET A C 1
ATOM 703 O O . MET A 1 95 ? -23.401 0.287 20.333 1.00 97.88 95 MET A O 1
ATOM 707 N N . ILE A 1 96 ? -21.150 0.178 20.360 1.00 97.94 96 ILE A N 1
ATOM 708 C CA . ILE A 1 96 ? -21.032 -1.239 20.736 1.00 97.94 96 ILE A CA 1
ATOM 709 C C . ILE A 1 96 ? -20.058 -1.434 21.908 1.00 97.94 96 ILE A C 1
ATOM 711 O O . ILE A 1 96 ? -19.118 -0.647 22.061 1.00 97.94 96 ILE A O 1
ATOM 715 N N . PRO A 1 97 ? -20.225 -2.477 22.743 1.00 98.25 97 PRO A N 1
ATOM 716 C CA . PRO A 1 97 ? -19.240 -2.823 23.760 1.00 98.25 97 PRO A CA 1
ATOM 717 C C . PRO A 1 97 ? -17.869 -3.127 23.143 1.00 98.25 97 PRO A C 1
ATOM 719 O O . PRO A 1 97 ? -17.757 -3.829 22.142 1.00 98.25 97 PRO A O 1
ATOM 722 N N . VAL A 1 98 ? -16.798 -2.658 23.784 1.00 97.69 98 VAL A N 1
ATOM 723 C CA . VAL A 1 98 ? -15.409 -2.876 23.328 1.00 97.69 98 VAL A CA 1
ATOM 724 C C . VAL A 1 98 ? -15.055 -4.368 23.260 1.00 97.69 98 VAL A C 1
ATOM 726 O O . VAL A 1 98 ? -14.263 -4.770 22.413 1.00 97.69 98 VAL A O 1
ATOM 729 N N . GLY A 1 99 ? -15.657 -5.196 24.122 1.00 96.19 99 GLY A N 1
ATOM 730 C CA . GLY A 1 99 ? -15.476 -6.652 24.101 1.00 96.19 99 GLY A CA 1
ATOM 731 C C . GLY A 1 99 ? -16.024 -7.331 22.841 1.00 96.19 99 GLY A C 1
ATOM 732 O O . GLY A 1 99 ? -15.501 -8.370 22.448 1.00 96.19 99 GLY A O 1
ATOM 733 N N . ASP A 1 100 ? -17.001 -6.709 22.179 1.00 97.75 100 ASP A N 1
ATOM 734 C CA . ASP A 1 100 ? -17.730 -7.279 21.042 1.00 97.75 100 ASP A CA 1
ATOM 735 C C . ASP A 1 100 ? -17.070 -6.892 19.700 1.00 97.75 100 ASP A C 1
ATOM 737 O O . ASP A 1 100 ? -17.433 -7.406 18.641 1.00 97.75 100 ASP A O 1
ATOM 741 N N . LEU A 1 101 ? -16.049 -6.017 19.721 1.00 97.69 101 LEU A N 1
ATOM 742 C CA . LEU A 1 101 ? -15.333 -5.554 18.522 1.00 97.69 101 LEU A CA 1
ATOM 743 C C . LEU A 1 101 ? -14.759 -6.708 17.686 1.00 97.69 101 LEU A C 1
ATOM 745 O O . LEU A 1 101 ? -14.720 -6.604 16.463 1.00 97.69 101 LEU A O 1
ATOM 749 N N . ARG A 1 102 ? -14.327 -7.805 18.320 1.00 96.25 102 ARG A N 1
ATOM 750 C CA . ARG A 1 102 ? -13.790 -8.988 17.621 1.00 96.25 102 ARG A CA 1
ATOM 751 C C . ARG A 1 102 ? -14.847 -9.786 16.869 1.00 96.25 102 ARG A C 1
ATOM 753 O O . ARG A 1 102 ? -14.506 -10.408 15.869 1.00 96.25 102 ARG A O 1
ATOM 760 N N . ASP A 1 103 ? -16.084 -9.762 17.353 1.00 96.00 103 ASP A N 1
ATOM 761 C CA . ASP A 1 103 ? -17.204 -10.483 16.751 1.00 96.00 103 ASP A CA 1
ATOM 762 C C . ASP A 1 103 ? -17.822 -9.658 15.608 1.00 96.00 103 ASP A C 1
ATOM 764 O O . ASP A 1 103 ? -18.301 -10.215 14.624 1.00 96.00 103 ASP A O 1
ATOM 768 N N . VAL A 1 104 ? -17.760 -8.321 15.702 1.00 96.44 104 VAL A N 1
ATOM 769 C CA . VAL A 1 104 ? -18.189 -7.388 14.641 1.00 96.44 104 VAL A CA 1
ATOM 770 C C . VAL A 1 104 ? -17.159 -7.279 13.509 1.00 96.44 104 VAL A C 1
ATOM 772 O O . VAL A 1 104 ? -17.531 -7.248 12.336 1.00 96.44 104 VAL A O 1
ATOM 775 N N . PHE A 1 105 ? -15.868 -7.213 13.845 1.00 96.25 105 PHE A N 1
ATOM 776 C CA . PHE A 1 105 ? -14.756 -7.032 12.903 1.00 96.25 105 PHE A CA 1
ATOM 777 C C . PHE A 1 105 ? -13.911 -8.308 12.788 1.00 96.25 105 PHE A C 1
ATOM 779 O O . PHE A 1 105 ? -12.687 -8.301 12.955 1.00 96.25 105 PHE A O 1
ATOM 786 N N . ASP A 1 106 ? -14.593 -9.421 12.531 1.00 93.94 106 ASP A N 1
ATOM 787 C CA . ASP A 1 106 ? -14.001 -10.751 12.454 1.00 93.94 106 ASP A CA 1
ATOM 788 C C . ASP A 1 106 ? -13.310 -11.028 11.096 1.00 93.94 106 ASP A C 1
ATOM 790 O O . ASP A 1 106 ? -13.167 -10.162 10.222 1.00 93.94 106 ASP A O 1
ATOM 794 N N . ALA A 1 107 ? -12.861 -12.272 10.901 1.00 91.38 107 ALA A N 1
ATOM 795 C CA . ALA A 1 107 ? -12.260 -12.699 9.639 1.00 91.38 107 ALA A CA 1
ATOM 796 C C . ALA A 1 107 ? -13.250 -12.651 8.457 1.00 91.38 107 ALA A C 1
ATOM 798 O O . ALA A 1 107 ? -12.839 -12.301 7.350 1.00 91.38 107 ALA A O 1
ATOM 799 N N . SER A 1 108 ? -14.538 -12.949 8.680 1.00 93.62 108 SER A N 1
ATOM 800 C CA . SER A 1 108 ? -15.564 -12.910 7.628 1.00 93.62 108 SER A CA 1
ATOM 801 C C . SER A 1 108 ? -15.882 -11.476 7.183 1.00 93.62 108 SER A C 1
ATOM 803 O O . SER A 1 108 ? -16.045 -11.211 5.986 1.00 93.62 108 SER A O 1
ATOM 805 N N . TRP A 1 109 ? -15.872 -10.520 8.117 1.00 94.94 109 TRP A N 1
ATOM 806 C CA . TRP A 1 109 ? -15.976 -9.097 7.816 1.00 94.94 109 TRP A CA 1
ATOM 807 C C . TRP A 1 109 ? -14.768 -8.619 7.007 1.00 94.94 109 TRP A C 1
ATOM 809 O O . TRP A 1 109 ? -14.948 -7.981 5.967 1.00 94.94 109 TRP A O 1
ATOM 819 N N . ALA A 1 110 ? -13.546 -8.978 7.420 1.00 94.75 110 ALA A N 1
ATOM 820 C CA . ALA A 1 110 ? -12.327 -8.629 6.687 1.00 94.75 110 ALA A CA 1
ATOM 821 C C . ALA A 1 110 ? -12.346 -9.171 5.243 1.00 94.75 110 ALA A C 1
ATOM 823 O O . ALA A 1 110 ? -12.045 -8.440 4.295 1.00 94.75 110 ALA A O 1
ATOM 824 N N . GLU A 1 111 ? -12.779 -10.421 5.059 1.00 94.75 111 GLU A N 1
ATOM 825 C CA . GLU A 1 111 ? -12.959 -11.045 3.745 1.00 94.75 111 GLU A CA 1
ATOM 826 C C . GLU A 1 111 ? -14.000 -10.297 2.890 1.00 94.75 111 GLU A C 1
ATOM 828 O O . GLU A 1 111 ? -13.744 -9.954 1.731 1.00 94.75 111 GLU A O 1
ATOM 833 N N . SER A 1 112 ? -15.153 -9.964 3.477 1.00 94.12 112 SER A N 1
ATOM 834 C CA . SER A 1 112 ? -16.220 -9.196 2.824 1.00 94.12 112 SER A CA 1
ATOM 835 C C . SER A 1 112 ? -15.752 -7.799 2.387 1.00 94.12 112 SER A C 1
ATOM 837 O O . SER A 1 112 ? -16.055 -7.358 1.270 1.00 94.12 112 SER A O 1
ATOM 839 N N . GLN A 1 113 ? -14.939 -7.121 3.206 1.00 94.62 113 GLN A N 1
ATOM 840 C CA . GLN A 1 113 ? -14.319 -5.835 2.861 1.00 94.62 113 GLN A CA 1
ATOM 841 C C . GLN A 1 113 ? -13.252 -5.961 1.766 1.00 94.62 113 GLN A C 1
ATOM 843 O O . GLN A 1 113 ? -13.127 -5.061 0.928 1.00 94.62 113 GLN A O 1
ATOM 848 N N . ALA A 1 114 ? -12.502 -7.065 1.724 1.00 95.44 114 ALA A N 1
ATOM 849 C CA . ALA A 1 114 ? -11.561 -7.343 0.642 1.00 95.44 114 ALA A CA 1
ATOM 850 C C . ALA A 1 114 ? -12.302 -7.601 -0.685 1.00 95.44 114 ALA A C 1
ATOM 852 O O . ALA A 1 114 ? -12.021 -6.923 -1.676 1.00 95.44 114 ALA A O 1
ATOM 853 N N . ARG A 1 115 ? -13.320 -8.479 -0.696 1.00 95.31 115 ARG A N 1
ATOM 854 C CA . ARG A 1 115 ? -14.184 -8.743 -1.870 1.00 95.31 115 ARG A CA 1
ATOM 855 C C . ARG A 1 115 ? -14.867 -7.465 -2.375 1.00 95.31 115 ARG A C 1
ATOM 857 O O . ARG A 1 115 ? -14.823 -7.160 -3.566 1.00 95.31 115 ARG A O 1
ATOM 864 N N . SER A 1 116 ? -15.446 -6.674 -1.471 1.00 94.19 116 SER A N 1
ATOM 865 C CA . SER A 1 116 ? -16.082 -5.391 -1.813 1.00 94.19 116 SER A CA 1
ATOM 866 C C . SER A 1 116 ? -15.071 -4.360 -2.326 1.00 94.19 116 SER A C 1
ATOM 868 O O . SER A 1 116 ? -15.365 -3.607 -3.255 1.00 94.19 116 SER A O 1
ATOM 870 N N . GLY A 1 117 ? -13.857 -4.357 -1.766 1.00 94.88 117 GLY A N 1
ATOM 871 C CA . GLY A 1 117 ? -12.740 -3.532 -2.215 1.00 94.88 117 GLY A CA 1
ATOM 872 C C . GLY A 1 117 ? -12.286 -3.852 -3.640 1.00 94.88 117 GLY A C 1
ATOM 873 O O . GLY A 1 117 ? -12.115 -2.920 -4.425 1.00 94.88 117 GLY A O 1
ATOM 874 N N . VAL A 1 118 ? -12.152 -5.138 -3.997 1.00 95.81 118 VAL A N 1
ATOM 875 C CA . VAL A 1 118 ? -11.795 -5.568 -5.366 1.00 95.81 118 VAL A CA 1
ATOM 876 C C . VAL A 1 118 ? -12.826 -5.067 -6.361 1.00 95.81 118 VAL A C 1
ATOM 878 O O . VAL A 1 118 ? -12.467 -4.391 -7.320 1.00 95.81 118 VAL A O 1
ATOM 881 N N . ARG A 1 119 ? -14.111 -5.321 -6.096 1.00 94.62 119 ARG A N 1
ATOM 882 C CA . ARG A 1 119 ? -15.211 -4.925 -6.988 1.00 94.62 119 ARG A CA 1
ATOM 883 C C . ARG A 1 119 ? -15.295 -3.413 -7.176 1.00 94.62 119 ARG A C 1
ATOM 885 O O . ARG A 1 119 ? -15.483 -2.950 -8.297 1.00 94.62 119 ARG A O 1
ATOM 892 N N . ALA A 1 120 ? -15.112 -2.642 -6.103 1.00 94.88 120 ALA A N 1
ATOM 893 C CA . ALA A 1 120 ? -15.093 -1.184 -6.179 1.00 94.88 120 ALA A CA 1
ATOM 894 C C . ALA A 1 120 ? -13.913 -0.661 -7.018 1.00 94.88 120 ALA A C 1
ATOM 896 O O . ALA A 1 120 ? -14.088 0.266 -7.805 1.00 94.88 120 ALA A O 1
ATOM 897 N N . VAL A 1 121 ? -12.724 -1.260 -6.884 1.00 95.19 121 VAL A N 1
ATOM 898 C CA . VAL A 1 121 ? -11.558 -0.910 -7.710 1.00 95.19 121 VAL A CA 1
ATOM 899 C C . VAL A 1 121 ? -11.761 -1.335 -9.168 1.00 95.19 121 VAL A C 1
ATOM 901 O O . VAL A 1 121 ? -11.516 -0.527 -10.060 1.00 95.19 121 VAL A O 1
ATOM 904 N N . GLY A 1 122 ? -12.276 -2.543 -9.415 1.00 95.00 122 GLY A N 1
ATOM 905 C CA . GLY A 1 122 ? -12.601 -3.046 -10.752 1.00 95.00 122 GLY A CA 1
ATOM 906 C C . GLY A 1 122 ? -13.550 -2.119 -11.507 1.00 95.00 122 GLY A C 1
ATOM 907 O O . GLY A 1 122 ? -13.209 -1.631 -12.581 1.00 95.00 122 GLY A O 1
ATOM 908 N N . ALA A 1 123 ? -14.674 -1.754 -10.884 1.00 94.69 123 ALA A N 1
ATOM 909 C CA . ALA A 1 123 ? -15.646 -0.832 -11.469 1.00 94.69 123 ALA A CA 1
ATOM 910 C C . ALA A 1 123 ? -15.058 0.561 -11.783 1.00 94.69 123 ALA A C 1
ATOM 912 O O . ALA A 1 123 ? -15.461 1.196 -12.757 1.00 94.69 123 ALA A O 1
ATOM 913 N N . LEU A 1 124 ? -14.098 1.056 -10.989 1.00 94.94 124 LEU A N 1
ATOM 914 C CA . LEU A 1 124 ? -13.411 2.323 -11.275 1.00 94.94 124 LEU A CA 1
ATOM 915 C C . LEU A 1 124 ? -12.463 2.208 -12.480 1.00 94.94 124 LEU A C 1
ATOM 917 O O . LEU A 1 124 ? -12.410 3.129 -13.297 1.00 94.94 124 LEU A O 1
ATOM 921 N N . VAL A 1 125 ? -11.752 1.085 -12.616 1.00 95.00 125 VAL A N 1
ATOM 922 C CA . VAL A 1 125 ? -10.892 0.800 -13.777 1.00 95.00 125 VAL A CA 1
ATOM 923 C C . VAL A 1 125 ? -11.730 0.671 -15.055 1.00 95.00 125 VAL A C 1
ATOM 925 O O . VAL A 1 125 ? -11.412 1.311 -16.058 1.00 95.00 125 VAL A O 1
ATOM 928 N N . GLU A 1 126 ? -12.833 -0.082 -15.008 1.00 93.56 126 GLU A N 1
ATOM 929 C CA . GLU A 1 126 ? -13.774 -0.270 -16.127 1.00 93.56 126 GLU A CA 1
ATOM 930 C C . GLU A 1 126 ? -14.400 1.048 -16.610 1.00 93.56 126 GLU A C 1
ATOM 932 O O . GLU A 1 126 ? -14.631 1.229 -17.804 1.00 93.56 126 GLU A O 1
ATOM 937 N N . GLN A 1 127 ? -14.607 2.014 -15.707 1.00 94.50 127 GLN A N 1
ATOM 938 C CA . GLN A 1 127 ? -15.062 3.373 -16.037 1.00 94.50 127 GLN A CA 1
ATOM 939 C C . GLN A 1 127 ? -13.996 4.24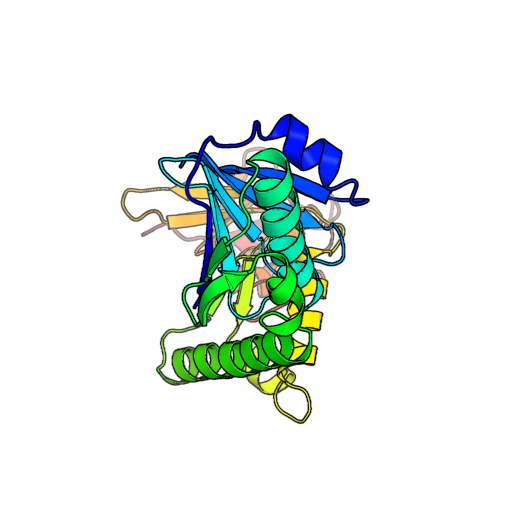5 -16.732 1.00 94.50 127 GLN A C 1
ATOM 941 O O . GLN A 1 127 ? -14.214 5.443 -16.922 1.00 94.50 127 GLN A O 1
ATOM 946 N N . GLY A 1 128 ? -12.834 3.691 -17.091 1.00 88.31 128 GLY A N 1
ATOM 947 C CA . GLY A 1 128 ? -11.779 4.420 -17.793 1.00 88.31 128 GLY A CA 1
ATOM 948 C C . GLY A 1 128 ? -11.044 5.439 -16.920 1.00 88.31 128 GLY A C 1
ATOM 949 O O . GLY A 1 128 ? -10.439 6.369 -17.448 1.00 88.31 128 GLY A O 1
ATOM 950 N N . ARG A 1 129 ? -11.062 5.281 -15.586 1.00 85.00 129 ARG A N 1
ATOM 951 C CA . ARG A 1 129 ? -10.294 6.138 -14.656 1.00 85.00 129 ARG A CA 1
ATOM 952 C C . ARG A 1 129 ? -8.781 5.882 -14.691 1.00 85.00 129 ARG A C 1
ATOM 954 O O . ARG A 1 129 ? -8.042 6.583 -14.007 1.00 85.00 129 ARG A O 1
ATOM 961 N N . GLY A 1 130 ? -8.334 4.912 -15.487 1.00 89.62 130 GLY A N 1
ATOM 962 C CA . GLY A 1 130 ? -6.956 4.436 -15.513 1.00 89.62 130 GLY A CA 1
ATOM 963 C C . GLY A 1 130 ? -6.628 3.530 -14.318 1.00 89.62 130 GLY A C 1
ATOM 964 O O . GLY A 1 130 ? -7.532 3.119 -13.586 1.00 89.62 130 GLY A O 1
ATOM 965 N N . PRO A 1 131 ? -5.341 3.194 -14.124 1.00 94.19 131 PRO A N 1
ATOM 966 C CA . PRO A 1 131 ? -4.890 2.384 -12.998 1.00 94.19 131 PRO A CA 1
ATOM 967 C C . PRO A 1 131 ? -5.185 3.060 -11.653 1.00 94.19 131 PRO A C 1
ATOM 969 O O . PRO A 1 131 ? -4.807 4.209 -11.418 1.00 94.19 131 PRO A O 1
ATOM 972 N N . ILE A 1 132 ? -5.822 2.332 -10.740 1.00 95.88 132 ILE A N 1
ATOM 973 C CA . ILE A 1 132 ? -6.157 2.805 -9.398 1.00 95.88 132 ILE A CA 1
ATOM 974 C C . ILE A 1 132 ? -5.007 2.496 -8.443 1.00 95.88 132 ILE A C 1
ATOM 976 O O . ILE A 1 132 ? -4.623 1.343 -8.245 1.00 95.88 132 ILE A O 1
ATOM 980 N N . GLN A 1 133 ? -4.468 3.541 -7.820 1.00 94.94 133 GLN A N 1
ATOM 981 C CA . GLN A 1 133 ? -3.408 3.427 -6.825 1.00 94.94 133 GLN A CA 1
ATOM 982 C C . GLN A 1 133 ? -3.993 3.065 -5.449 1.00 94.94 133 GLN A C 1
ATOM 984 O O . GLN A 1 133 ? -4.811 3.797 -4.894 1.00 94.94 133 GLN A O 1
ATOM 989 N N . VAL A 1 134 ? -3.540 1.949 -4.879 1.00 95.31 134 VAL A N 1
ATOM 990 C CA . VAL A 1 134 ? -3.869 1.452 -3.536 1.00 95.31 134 VAL A CA 1
ATOM 991 C C . VAL A 1 134 ? -2.685 1.756 -2.602 1.00 95.31 134 VAL A C 1
ATOM 993 O O . VAL A 1 134 ? -1.626 1.140 -2.746 1.00 95.31 134 VAL A O 1
ATOM 996 N N . PRO A 1 135 ? -2.801 2.709 -1.654 1.00 93.75 135 PRO A N 1
ATOM 997 C CA . PRO A 1 135 ? -1.702 3.047 -0.743 1.00 93.75 135 PRO A CA 1
ATOM 998 C C . PRO A 1 135 ? -1.431 1.939 0.285 1.00 93.75 135 PRO A C 1
ATOM 1000 O O . PRO A 1 135 ? -2.291 1.664 1.127 1.00 93.75 135 PRO A O 1
ATOM 1003 N N . GLY A 1 136 ? -0.244 1.332 0.243 1.00 94.62 136 GLY A N 1
ATOM 1004 C CA . GLY A 1 136 ? 0.232 0.368 1.240 1.00 94.62 136 GLY A CA 1
ATOM 1005 C C . GLY A 1 136 ? 1.156 0.995 2.298 1.00 94.62 136 GLY A C 1
ATOM 1006 O O . GLY A 1 136 ? 1.326 2.219 2.327 1.00 94.62 136 GLY A O 1
ATOM 1007 N N . PRO A 1 137 ? 1.745 0.174 3.188 1.00 94.81 137 PRO A N 1
ATOM 1008 C CA . PRO A 1 137 ? 2.715 0.626 4.183 1.00 94.81 137 PRO A CA 1
ATOM 1009 C C . PRO A 1 137 ? 3.975 1.255 3.577 1.00 94.81 137 PRO A C 1
ATOM 1011 O O . PRO A 1 137 ? 4.238 2.433 3.822 1.00 94.81 137 PRO A O 1
ATOM 1014 N N . VAL A 1 138 ? 4.700 0.491 2.750 1.00 93.44 138 VAL A N 1
ATOM 1015 C CA . VAL A 1 138 ? 6.043 0.825 2.237 1.00 93.44 138 VAL A CA 1
ATOM 1016 C C . VAL A 1 138 ? 5.976 1.532 0.882 1.00 93.44 138 VAL A C 1
ATOM 1018 O O . VAL A 1 138 ? 6.804 2.384 0.563 1.00 93.44 138 VAL A O 1
ATOM 1021 N N . ARG A 1 139 ? 5.010 1.149 0.046 1.00 93.25 139 ARG A N 1
ATOM 1022 C CA . ARG A 1 139 ? 4.799 1.695 -1.302 1.00 93.25 139 ARG A CA 1
ATOM 1023 C C . ARG A 1 139 ? 3.333 1.566 -1.703 1.00 93.25 139 ARG A C 1
ATOM 1025 O O . ARG A 1 139 ? 2.520 1.014 -0.966 1.00 93.25 139 ARG A O 1
ATOM 1032 N N . ALA A 1 140 ? 2.960 2.081 -2.866 1.00 94.06 140 ALA A N 1
ATOM 1033 C CA . ALA A 1 140 ? 1.638 1.807 -3.416 1.00 94.06 140 ALA A CA 1
ATOM 1034 C C . ALA A 1 140 ? 1.612 0.475 -4.181 1.00 94.06 140 ALA A C 1
ATOM 1036 O O . ALA A 1 140 ? 2.661 -0.087 -4.492 1.00 94.06 140 ALA A O 1
ATOM 1037 N N . PHE A 1 141 ? 0.410 0.009 -4.501 1.00 96.69 141 PHE A N 1
ATOM 1038 C CA . PHE A 1 141 ? 0.145 -1.030 -5.492 1.00 96.69 141 PHE A CA 1
ATOM 1039 C C . PHE A 1 141 ? -0.876 -0.486 -6.498 1.00 96.69 141 PHE A C 1
ATOM 1041 O O . PHE A 1 141 ? -1.860 0.130 -6.089 1.00 96.69 141 PHE A O 1
ATOM 1048 N N . CYS A 1 142 ? -0.653 -0.661 -7.794 1.00 97.06 142 CYS A N 1
ATOM 1049 C CA . CYS A 1 142 ? -1.502 -0.115 -8.850 1.00 97.06 142 CYS A CA 1
ATOM 1050 C C . CYS A 1 142 ? -2.311 -1.218 -9.536 1.00 97.06 142 CYS A C 1
ATOM 1052 O O . CYS A 1 142 ? -1.756 -2.147 -10.117 1.00 97.06 142 CYS A O 1
ATOM 1054 N N . VAL A 1 143 ? -3.636 -1.080 -9.493 1.00 97.25 143 VAL A N 1
ATOM 1055 C CA . VAL A 1 143 ? -4.592 -2.029 -10.070 1.00 97.25 143 VAL A CA 1
ATOM 1056 C C . VAL A 1 143 ? -5.176 -1.444 -11.350 1.00 97.25 143 VAL A C 1
ATOM 1058 O O . VAL A 1 143 ? -5.810 -0.392 -11.309 1.00 97.25 143 VAL A O 1
ATOM 1061 N N . GLY A 1 144 ? -5.010 -2.126 -12.477 1.00 96.94 144 GLY A N 1
ATOM 1062 C CA . GLY A 1 144 ? -5.704 -1.809 -13.721 1.00 96.94 144 GLY A CA 1
ATOM 1063 C C . GLY A 1 144 ? -6.111 -3.075 -14.476 1.00 96.94 144 GLY A C 1
ATOM 1064 O O . GLY A 1 144 ? -6.214 -4.140 -13.860 1.00 96.94 144 GLY A O 1
ATOM 1065 N N . PRO A 1 145 ? -6.390 -2.973 -15.788 1.00 96.62 145 PRO A N 1
ATOM 1066 C CA . PRO A 1 145 ? -6.942 -4.080 -16.562 1.00 96.62 145 PRO A CA 1
ATOM 1067 C C . PRO A 1 145 ? -6.091 -5.356 -16.533 1.00 96.62 145 PRO A C 1
ATOM 1069 O O . PRO A 1 145 ? -6.663 -6.443 -16.449 1.00 96.62 145 PRO A O 1
ATOM 1072 N N . ARG A 1 146 ? -4.751 -5.251 -16.557 1.00 96.62 146 ARG A N 1
ATOM 1073 C CA . ARG A 1 146 ? -3.868 -6.430 -16.503 1.00 96.62 146 ARG A CA 1
ATOM 1074 C C . ARG A 1 146 ? -3.964 -7.119 -15.144 1.00 96.62 146 ARG A C 1
ATOM 1076 O O . ARG A 1 146 ? -4.227 -8.319 -15.087 1.00 96.62 146 ARG A O 1
ATOM 1083 N N . VAL A 1 147 ? -3.798 -6.362 -14.057 1.00 97.25 147 VAL A N 1
ATOM 1084 C CA . VAL A 1 147 ? -3.849 -6.912 -12.690 1.00 97.25 147 VAL A CA 1
ATOM 1085 C C . VAL A 1 147 ? -5.220 -7.525 -12.390 1.00 97.25 147 VAL A C 1
ATOM 1087 O O . VAL A 1 147 ? -5.289 -8.608 -11.811 1.00 97.25 147 VAL A O 1
ATOM 1090 N N . LEU A 1 148 ? -6.312 -6.884 -12.821 1.00 96.25 148 LEU A N 1
ATOM 1091 C CA . LEU A 1 148 ? -7.667 -7.423 -12.659 1.00 96.25 148 LEU A CA 1
ATOM 1092 C C . LEU A 1 148 ? -7.852 -8.737 -13.423 1.00 96.25 148 LEU A C 1
ATOM 1094 O O . LEU A 1 148 ? -8.354 -9.701 -12.846 1.00 96.25 148 LEU A O 1
ATOM 1098 N N . ALA A 1 149 ? -7.413 -8.812 -14.683 1.00 95.69 149 ALA A N 1
ATOM 1099 C CA . ALA A 1 149 ? -7.490 -10.042 -15.470 1.00 95.69 149 ALA A CA 1
ATOM 1100 C C . ALA A 1 149 ? -6.678 -11.189 -14.841 1.00 95.69 149 ALA A C 1
ATOM 1102 O O . ALA A 1 149 ? -7.104 -12.341 -14.891 1.00 95.69 149 ALA A O 1
ATOM 1103 N N . GLU A 1 150 ? -5.550 -10.879 -14.197 1.00 95.12 150 GLU A N 1
ATOM 1104 C CA . GLU A 1 150 ? -4.732 -11.868 -13.492 1.00 95.12 150 GLU A CA 1
ATOM 1105 C C . GLU A 1 150 ? -5.391 -12.398 -12.217 1.00 95.12 150 GLU A C 1
ATOM 1107 O O . GLU A 1 150 ? -5.332 -13.608 -11.988 1.00 95.12 150 GLU A O 1
ATOM 1112 N N . VAL A 1 151 ? -6.030 -11.548 -11.400 1.00 95.00 151 VAL A N 1
ATOM 1113 C CA . VAL A 1 151 ? -6.651 -11.978 -10.127 1.00 95.00 151 VAL A CA 1
ATOM 1114 C C . VAL A 1 151 ? -8.082 -12.502 -10.268 1.00 95.00 151 VAL A C 1
ATOM 1116 O O . VAL A 1 151 ? -8.534 -13.221 -9.378 1.00 95.00 151 VAL A O 1
ATOM 1119 N N . THR A 1 152 ? -8.777 -12.194 -11.368 1.00 92.44 152 THR A N 1
ATOM 1120 C CA . THR A 1 152 ? -10.167 -12.620 -11.618 1.00 92.44 152 THR A CA 1
ATOM 1121 C C . THR A 1 152 ? -10.329 -14.135 -11.464 1.00 92.44 152 THR A C 1
ATOM 1123 O O . THR A 1 152 ? -9.526 -14.915 -11.981 1.00 92.44 152 THR A O 1
ATOM 1126 N N . GLY A 1 153 ? -11.388 -14.556 -10.768 1.00 90.25 153 GLY A N 1
ATOM 1127 C CA . GLY A 1 153 ? -11.735 -15.960 -10.560 1.00 90.25 153 GLY A CA 1
ATOM 1128 C C . GLY A 1 153 ? -12.293 -16.225 -9.164 1.00 90.25 153 GLY A C 1
ATOM 1129 O O . GLY A 1 153 ? -12.726 -15.311 -8.459 1.00 90.25 153 GLY A O 1
ATOM 1130 N N . GLU A 1 154 ? -12.260 -17.493 -8.761 1.00 86.75 154 GLU A N 1
ATOM 1131 C CA . GLU A 1 154 ? -12.435 -17.868 -7.359 1.00 86.75 154 GLU A CA 1
ATOM 1132 C C . GLU A 1 154 ? -11.325 -17.209 -6.516 1.00 86.75 154 GLU A C 1
ATOM 1134 O O . GLU A 1 154 ? -10.181 -17.072 -6.956 1.00 86.75 154 GLU A O 1
ATOM 1139 N N . ASP A 1 155 ? -11.700 -16.706 -5.341 1.00 92.50 155 ASP A N 1
ATOM 1140 C CA . ASP A 1 155 ? -10.826 -16.006 -4.392 1.00 92.50 155 ASP A CA 1
ATOM 1141 C C . ASP A 1 155 ? -10.013 -14.808 -4.928 1.00 92.50 155 ASP A C 1
ATOM 1143 O O . ASP A 1 155 ? -8.931 -14.498 -4.426 1.00 92.50 155 ASP A O 1
ATOM 1147 N N . GLU A 1 156 ? -10.592 -14.038 -5.863 1.00 94.94 156 GLU A N 1
ATOM 1148 C CA . GLU A 1 156 ? -10.052 -12.761 -6.391 1.00 94.94 156 GLU A CA 1
ATOM 1149 C C . GLU A 1 156 ? -9.469 -11.823 -5.309 1.00 94.94 156 GLU A C 1
ATOM 1151 O O . GLU A 1 156 ? -8.429 -11.187 -5.485 1.00 94.94 156 GLU A O 1
ATOM 1156 N N . HIS A 1 157 ? -10.130 -11.781 -4.152 1.00 95.44 157 HIS A N 1
ATOM 1157 C CA . HIS A 1 157 ? -9.797 -10.964 -2.990 1.00 95.44 157 HIS A CA 1
ATOM 1158 C C . HIS A 1 157 ? -8.570 -11.470 -2.213 1.00 95.44 157 HIS A C 1
ATOM 1160 O O . HIS A 1 157 ? -7.819 -10.659 -1.680 1.00 95.44 157 HIS A O 1
ATOM 1166 N N . THR A 1 158 ? -8.314 -12.777 -2.181 1.00 96.50 158 THR A N 1
ATOM 1167 C CA . THR A 1 158 ? -7.073 -13.337 -1.625 1.00 96.50 158 THR A CA 1
ATOM 1168 C C . THR A 1 158 ? -5.921 -13.060 -2.583 1.00 96.50 158 THR A C 1
ATOM 1170 O O . THR A 1 158 ? -4.889 -12.522 -2.181 1.00 96.50 158 THR A O 1
ATOM 1173 N N . ARG A 1 159 ? -6.140 -13.315 -3.879 1.00 97.38 159 ARG A N 1
ATOM 1174 C CA . ARG A 1 159 ? -5.129 -13.158 -4.935 1.00 97.38 159 ARG A CA 1
ATOM 1175 C C . ARG A 1 159 ? -4.648 -11.707 -5.076 1.00 97.38 159 ARG A C 1
ATOM 1177 O O . ARG A 1 159 ? -3.450 -11.481 -5.245 1.00 97.38 159 ARG A O 1
ATOM 1184 N N . ILE A 1 160 ? -5.532 -10.710 -4.929 1.00 97.31 160 ILE A N 1
ATOM 1185 C CA . ILE A 1 160 ? -5.111 -9.297 -4.909 1.00 97.31 160 ILE A CA 1
ATOM 1186 C C . ILE A 1 160 ? -4.290 -8.950 -3.656 1.00 97.31 160 ILE A C 1
ATOM 1188 O O . ILE A 1 160 ? -3.333 -8.187 -3.757 1.00 97.31 160 ILE A O 1
ATOM 1192 N N . LEU A 1 161 ? -4.627 -9.499 -2.480 1.00 97.62 161 LEU A N 1
ATOM 1193 C CA . LEU A 1 161 ? -3.902 -9.224 -1.233 1.00 97.62 161 LEU A CA 1
ATOM 1194 C C . LEU A 1 161 ? -2.499 -9.846 -1.273 1.00 97.62 161 LEU A C 1
ATOM 1196 O O . LEU A 1 161 ? -1.533 -9.216 -0.840 1.00 97.62 161 LEU A O 1
ATOM 1200 N N . GLU A 1 162 ? -2.365 -11.039 -1.853 1.00 97.12 162 GLU A N 1
ATOM 1201 C CA . GLU A 1 162 ? -1.074 -11.673 -2.142 1.00 97.12 162 GLU A CA 1
ATOM 1202 C C 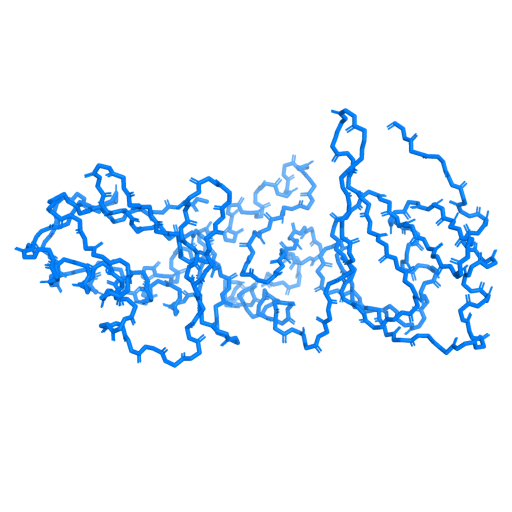. GLU A 1 162 ? -0.235 -10.845 -3.126 1.00 97.12 162 GLU A C 1
ATOM 1204 O O . GLU A 1 162 ? 0.942 -10.594 -2.856 1.00 97.12 162 GLU A O 1
ATOM 1209 N N . ALA A 1 163 ? -0.838 -10.344 -4.210 1.00 97.19 163 ALA A N 1
ATOM 1210 C CA . ALA A 1 163 ? -0.158 -9.462 -5.160 1.00 97.19 163 ALA A CA 1
ATOM 1211 C C . ALA A 1 163 ? 0.315 -8.151 -4.497 1.00 97.19 163 ALA A C 1
ATOM 1213 O O . ALA A 1 163 ? 1.472 -7.757 -4.665 1.00 97.19 163 ALA A O 1
ATOM 1214 N N . ILE A 1 164 ? -0.525 -7.524 -3.660 1.00 97.56 164 ILE A N 1
ATOM 1215 C CA . ILE A 1 164 ? -0.142 -6.347 -2.864 1.00 97.56 164 ILE A CA 1
ATOM 1216 C C . ILE A 1 164 ? 1.059 -6.682 -1.965 1.00 97.56 164 ILE A C 1
ATOM 1218 O O . ILE A 1 164 ? 2.053 -5.951 -1.991 1.00 97.56 164 ILE A O 1
ATOM 1222 N N . ARG A 1 165 ? 1.019 -7.791 -1.209 1.00 97.00 165 ARG A N 1
ATOM 1223 C CA . ARG A 1 165 ? 2.132 -8.229 -0.338 1.00 97.00 165 ARG A CA 1
ATOM 1224 C C . ARG A 1 165 ? 3.430 -8.445 -1.111 1.00 97.00 165 ARG A C 1
ATOM 1226 O O . ARG A 1 165 ? 4.478 -7.988 -0.655 1.00 97.00 165 ARG A O 1
ATOM 1233 N N . ALA A 1 166 ? 3.362 -9.101 -2.270 1.00 95.50 166 ALA A N 1
ATOM 1234 C CA . ALA A 1 166 ? 4.526 -9.374 -3.111 1.00 95.50 166 ALA A CA 1
ATOM 1235 C C . ALA A 1 166 ? 5.243 -8.087 -3.558 1.00 95.50 166 ALA A C 1
ATOM 1237 O O . ALA A 1 166 ? 6.470 -8.075 -3.667 1.00 95.50 166 ALA A O 1
ATOM 1238 N N . VAL A 1 167 ? 4.500 -6.991 -3.753 1.00 95.62 167 VAL A N 1
ATOM 1239 C CA . VAL A 1 167 ? 5.065 -5.672 -4.078 1.00 95.62 167 VAL A CA 1
ATOM 1240 C C . VAL A 1 167 ? 5.549 -4.927 -2.830 1.00 95.62 167 VAL A C 1
ATOM 1242 O O . VAL A 1 167 ? 6.673 -4.416 -2.842 1.00 95.62 167 VAL A O 1
ATOM 1245 N N . GLN A 1 168 ? 4.756 -4.886 -1.747 1.00 95.25 168 GLN A N 1
ATOM 1246 C CA . GLN A 1 168 ? 5.126 -4.196 -0.496 1.00 95.25 168 GLN A CA 1
ATOM 1247 C C . GLN A 1 168 ? 6.458 -4.695 0.069 1.00 95.25 168 GLN A C 1
ATOM 1249 O O . GLN A 1 168 ? 7.316 -3.892 0.433 1.00 95.25 168 GLN A O 1
ATOM 1254 N N . TRP A 1 169 ? 6.624 -6.018 0.121 1.00 95.44 169 TRP A N 1
ATOM 1255 C CA . TRP A 1 169 ? 7.681 -6.679 0.890 1.00 95.44 169 TRP A CA 1
ATOM 1256 C C . TRP A 1 169 ? 8.852 -7.176 0.033 1.00 95.44 169 TRP A C 1
ATOM 1258 O O . TRP A 1 169 ? 9.716 -7.911 0.520 1.00 95.44 169 TRP A O 1
ATOM 1268 N N . LEU A 1 170 ? 8.927 -6.742 -1.232 1.00 93.94 170 LEU A N 1
ATOM 1269 C CA . LEU A 1 170 ? 10.110 -6.942 -2.065 1.00 93.94 170 LEU A CA 1
ATOM 1270 C C . LEU A 1 170 ? 11.296 -6.198 -1.430 1.00 93.94 170 LEU A C 1
ATOM 1272 O O . LEU A 1 170 ? 11.241 -4.974 -1.275 1.00 93.94 170 LEU A O 1
ATOM 1276 N N . ARG A 1 171 ? 12.353 -6.944 -1.072 1.00 92.75 171 ARG A N 1
ATOM 1277 C CA . ARG A 1 171 ? 13.522 -6.505 -0.275 1.00 92.75 171 ARG A CA 1
ATOM 1278 C C . ARG A 1 171 ? 14.512 -5.611 -1.039 1.00 92.75 171 ARG A C 1
ATOM 1280 O O . ARG A 1 171 ? 15.720 -5.781 -0.936 1.00 92.75 171 ARG A O 1
ATOM 1287 N N . VAL A 1 172 ? 13.978 -4.654 -1.786 1.00 91.50 172 VAL A N 1
ATOM 1288 C CA . VAL A 1 172 ? 14.701 -3.653 -2.576 1.00 91.50 172 VAL A CA 1
ATOM 1289 C C . VAL A 1 172 ? 14.103 -2.275 -2.285 1.00 91.50 172 VAL A C 1
ATOM 1291 O O . VAL A 1 172 ? 12.941 -2.166 -1.862 1.00 91.50 172 VAL A O 1
ATOM 1294 N N . ARG A 1 173 ? 14.882 -1.211 -2.498 1.00 90.94 173 ARG A N 1
ATOM 1295 C CA . ARG A 1 173 ? 14.417 0.166 -2.271 1.00 90.94 173 ARG A CA 1
ATOM 1296 C C . ARG A 1 173 ? 13.405 0.588 -3.342 1.00 90.94 173 ARG A C 1
ATOM 1298 O O . ARG A 1 173 ? 13.462 0.121 -4.474 1.00 90.94 173 ARG A O 1
ATOM 1305 N N . THR A 1 174 ? 12.517 1.523 -3.027 1.00 90.56 174 THR A N 1
ATOM 1306 C CA . THR A 1 174 ? 11.786 2.259 -4.074 1.00 90.56 174 THR A CA 1
ATOM 1307 C C . THR A 1 174 ? 12.726 3.307 -4.686 1.00 90.56 174 THR A C 1
ATOM 1309 O O . THR A 1 174 ? 13.554 3.885 -3.970 1.00 90.56 174 THR A O 1
ATOM 1312 N N . ALA A 1 175 ? 12.624 3.572 -5.991 1.00 91.44 175 ALA A N 1
ATOM 1313 C CA . ALA A 1 175 ? 13.319 4.699 -6.618 1.00 91.44 175 ALA A CA 1
ATOM 1314 C C . ALA A 1 175 ? 12.888 6.032 -5.968 1.00 91.44 175 ALA A C 1
ATOM 1316 O O . ALA A 1 175 ? 11.744 6.178 -5.534 1.00 91.44 175 ALA A O 1
ATOM 1317 N N . GLY A 1 176 ? 13.804 7.001 -5.866 1.00 88.75 176 GLY A N 1
ATOM 1318 C CA . GLY A 1 176 ? 13.532 8.253 -5.150 1.00 88.75 176 GLY A CA 1
ATOM 1319 C C . GLY A 1 176 ? 12.557 9.127 -5.935 1.00 88.75 176 GLY A C 1
ATOM 1320 O O . GLY A 1 176 ? 12.858 9.476 -7.074 1.00 88.75 176 GLY A O 1
ATOM 1321 N N . VAL A 1 177 ? 11.407 9.469 -5.347 1.00 90.50 177 VAL A N 1
ATOM 1322 C CA . VAL A 1 177 ? 10.369 10.282 -6.003 1.00 90.50 177 VAL A CA 1
ATOM 1323 C C . VAL A 1 177 ? 10.519 11.749 -5.624 1.00 90.50 177 VAL A C 1
ATOM 1325 O O . VAL A 1 177 ? 10.592 12.086 -4.445 1.00 90.50 177 VAL A O 1
ATOM 1328 N N . PHE A 1 178 ? 10.492 12.616 -6.632 1.00 89.25 178 PHE A N 1
ATOM 1329 C CA . PHE A 1 178 ? 10.462 14.066 -6.485 1.00 89.25 178 PHE A CA 1
ATOM 1330 C C . PHE A 1 178 ? 9.174 14.617 -7.095 1.00 89.25 178 PHE A C 1
ATOM 1332 O O . PHE A 1 178 ? 8.684 14.108 -8.105 1.00 89.25 178 PHE A O 1
ATOM 1339 N N . VAL A 1 179 ? 8.636 15.663 -6.474 1.00 87.25 179 VAL A N 1
ATOM 1340 C CA . VAL A 1 179 ? 7.495 16.439 -6.968 1.00 87.25 179 VAL A CA 1
ATOM 1341 C C . VAL A 1 179 ? 8.046 17.748 -7.524 1.00 87.25 179 VAL A C 1
ATOM 1343 O O . VAL A 1 179 ? 8.821 18.418 -6.840 1.00 87.25 179 VAL A O 1
ATOM 1346 N N . ALA A 1 180 ? 7.689 18.103 -8.757 1.00 83.94 180 ALA A N 1
ATOM 1347 C CA . ALA A 1 180 ? 8.222 19.286 -9.424 1.00 83.94 180 ALA A CA 1
ATOM 1348 C C . ALA A 1 180 ? 7.149 20.056 -10.211 1.00 83.94 180 ALA A C 1
ATOM 1350 O O . ALA A 1 180 ? 6.262 19.473 -10.834 1.00 83.94 180 ALA A O 1
ATOM 1351 N N . GLY A 1 181 ? 7.278 21.387 -10.206 1.00 77.12 181 GLY A N 1
ATOM 1352 C CA . GLY A 1 181 ? 6.344 22.313 -10.849 1.00 77.12 181 GLY A CA 1
ATOM 1353 C C . GLY A 1 181 ? 5.030 22.513 -10.083 1.00 77.12 181 GLY A C 1
ATOM 1354 O O . GLY A 1 181 ? 4.694 21.768 -9.167 1.00 77.12 181 GLY A O 1
ATOM 1355 N N . GLU A 1 182 ? 4.262 23.523 -10.494 1.00 70.25 182 GLU A N 1
ATOM 1356 C CA . GLU A 1 182 ? 2.974 23.899 -9.877 1.00 70.25 182 GLU A CA 1
ATOM 1357 C C . GLU A 1 182 ? 1.877 22.830 -10.045 1.00 70.25 182 GLU A C 1
ATOM 1359 O O . GLU A 1 182 ? 0.886 22.839 -9.324 1.00 70.25 182 GLU A O 1
ATOM 1364 N N . LYS A 1 183 ? 2.057 21.895 -10.988 1.00 73.12 183 LYS A N 1
ATOM 1365 C CA . LYS A 1 183 ? 1.145 20.769 -11.262 1.00 73.12 183 LYS A CA 1
ATOM 1366 C C . LYS A 1 183 ? 1.439 19.514 -10.424 1.00 73.12 183 LYS A C 1
ATOM 1368 O O . LYS A 1 183 ? 0.848 18.470 -10.682 1.00 73.12 183 LYS A O 1
ATOM 1373 N N . GLU A 1 184 ? 2.384 19.590 -9.484 1.00 84.19 184 GLU A N 1
ATOM 1374 C CA . GLU A 1 184 ? 2.850 18.459 -8.666 1.00 84.19 184 GLU A CA 1
ATOM 1375 C C . GLU A 1 184 ? 3.313 17.233 -9.485 1.00 84.19 184 GLU A C 1
ATOM 1377 O O . GLU A 1 184 ? 3.103 16.074 -9.110 1.00 84.19 184 GLU A O 1
ATOM 1382 N N . THR A 1 185 ? 3.978 17.472 -10.619 1.00 85.94 185 THR A N 1
ATOM 1383 C CA . THR A 1 185 ? 4.440 16.410 -11.518 1.00 85.94 185 THR A CA 1
ATOM 1384 C C . THR A 1 185 ? 5.470 15.527 -10.815 1.00 85.94 185 THR A C 1
ATOM 1386 O O . THR A 1 185 ? 6.560 15.979 -10.457 1.00 85.94 185 THR A O 1
ATOM 1389 N N . LYS A 1 186 ? 5.133 14.246 -10.630 1.00 91.75 186 LYS A N 1
ATOM 1390 C CA . LYS A 1 186 ? 6.008 13.256 -9.990 1.00 91.75 186 LYS A CA 1
ATOM 1391 C C . LYS A 1 186 ? 7.001 12.671 -10.989 1.00 91.75 186 LYS A C 1
ATOM 1393 O O . LYS A 1 186 ? 6.601 12.195 -12.055 1.00 91.75 186 LYS A O 1
ATOM 1398 N N . LEU A 1 187 ? 8.271 12.634 -10.599 1.00 94.38 187 LEU A N 1
ATOM 1399 C CA . LEU A 1 187 ? 9.350 11.953 -11.316 1.00 94.38 187 LEU A CA 1
ATOM 1400 C C . LEU A 1 187 ? 10.132 11.036 -10.371 1.00 94.38 187 LEU A C 1
ATOM 1402 O O . LEU A 1 187 ? 10.270 11.345 -9.188 1.00 94.38 187 LEU A O 1
ATOM 1406 N N . ALA A 1 188 ? 10.660 9.928 -10.886 1.00 95.88 188 ALA A N 1
ATOM 1407 C CA . ALA A 1 188 ? 11.551 9.040 -10.141 1.00 95.88 188 ALA A CA 1
ATOM 1408 C C . ALA A 1 188 ? 12.992 9.180 -10.636 1.00 95.88 188 ALA A C 1
ATOM 1410 O O . ALA A 1 188 ? 13.242 9.183 -11.841 1.00 95.88 188 ALA A O 1
ATOM 1411 N N . VAL A 1 189 ? 13.948 9.261 -9.713 1.00 95.06 189 VAL A N 1
ATOM 1412 C CA . VAL A 1 189 ? 15.381 9.235 -10.031 1.00 95.06 189 VAL A CA 1
ATOM 1413 C C . VAL A 1 189 ? 15.871 7.790 -10.038 1.00 95.06 189 VAL A C 1
ATOM 1415 O O . VAL A 1 189 ? 15.756 7.083 -9.030 1.00 95.06 189 VAL A O 1
ATOM 1418 N N . TRP A 1 190 ? 16.439 7.373 -11.169 1.00 95.00 190 TRP A N 1
ATOM 1419 C CA . TRP A 1 190 ? 17.008 6.044 -11.377 1.00 95.00 190 TRP A CA 1
ATOM 1420 C C . TRP A 1 190 ? 18.506 6.163 -11.675 1.00 95.00 190 TRP A C 1
ATOM 1422 O O . TRP A 1 190 ? 18.913 6.912 -12.567 1.00 95.00 190 TRP A O 1
ATOM 1432 N N . LEU A 1 191 ? 19.316 5.459 -10.878 1.00 94.25 191 LEU A N 1
ATOM 1433 C CA . LEU A 1 191 ? 20.778 5.593 -10.833 1.00 94.25 191 LEU A CA 1
ATOM 1434 C C . LEU A 1 191 ? 21.511 4.338 -11.342 1.00 94.25 191 LEU A C 1
ATOM 1436 O O . LEU A 1 191 ? 22.721 4.236 -11.171 1.00 94.25 191 LEU A O 1
ATOM 1440 N N . GLY A 1 192 ? 20.782 3.388 -11.940 1.00 92.19 192 GLY A N 1
ATOM 1441 C CA . GLY A 1 192 ? 21.293 2.076 -12.354 1.00 92.19 192 GLY A CA 1
ATOM 1442 C C . GLY A 1 192 ? 21.241 1.005 -11.259 1.00 92.19 192 GLY A C 1
ATOM 1443 O O . GLY A 1 192 ? 21.550 -0.148 -11.522 1.00 92.19 192 GLY A O 1
ATOM 1444 N N . ASP A 1 193 ? 20.811 1.352 -10.049 1.00 94.38 193 ASP A N 1
ATOM 1445 C CA . ASP A 1 193 ? 20.717 0.445 -8.906 1.00 94.38 193 ASP A CA 1
ATOM 1446 C C . ASP A 1 193 ? 19.414 -0.379 -8.872 1.00 94.38 193 ASP A C 1
ATOM 1448 O O . ASP A 1 193 ? 18.428 -0.048 -9.538 1.00 94.38 193 ASP A O 1
ATOM 1452 N N . GLU A 1 194 ? 19.408 -1.467 -8.088 1.00 96.81 194 GLU A N 1
ATOM 1453 C CA . GLU A 1 194 ? 18.226 -2.324 -7.928 1.00 96.81 194 GLU A CA 1
ATOM 1454 C C . GLU A 1 194 ? 17.098 -1.590 -7.182 1.00 96.81 194 GLU A C 1
ATOM 1456 O O . GLU A 1 194 ? 17.250 -1.164 -6.030 1.00 96.81 194 GLU A O 1
ATOM 1461 N N . VAL A 1 195 ? 15.934 -1.466 -7.828 1.00 96.69 195 VAL A N 1
ATOM 1462 C CA . VAL A 1 195 ? 14.794 -0.694 -7.312 1.00 96.69 195 VAL A CA 1
ATOM 1463 C C . VAL A 1 195 ? 13.435 -1.309 -7.654 1.00 96.69 195 VAL A C 1
ATOM 1465 O O . VAL A 1 195 ? 13.275 -2.020 -8.645 1.00 96.69 195 VAL A O 1
ATOM 1468 N N . VAL A 1 196 ? 12.405 -0.944 -6.886 1.00 96.81 196 VAL A N 1
ATOM 1469 C CA . VAL A 1 196 ? 11.044 -0.819 -7.430 1.00 96.81 196 VAL A CA 1
ATOM 1470 C C . VAL A 1 196 ? 10.893 0.566 -8.046 1.00 96.81 196 VAL A C 1
ATOM 1472 O O . VAL A 1 196 ? 11.060 1.582 -7.364 1.00 96.81 196 VAL A O 1
ATOM 1475 N N . PHE A 1 197 ? 10.555 0.603 -9.330 1.00 96.81 197 PHE A N 1
ATOM 1476 C CA . PHE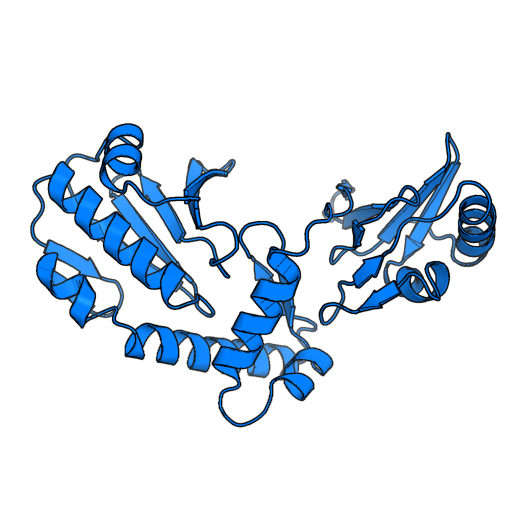 A 1 197 ? 10.214 1.815 -10.051 1.00 96.81 197 PHE A CA 1
ATOM 1477 C C . PHE A 1 197 ? 8.737 2.195 -9.782 1.00 96.81 197 PHE A C 1
ATOM 1479 O O . PHE A 1 197 ? 7.848 1.393 -10.080 1.00 96.81 197 PHE A O 1
ATOM 1486 N N . PRO A 1 198 ? 8.465 3.371 -9.182 1.00 95.12 198 PRO A N 1
ATOM 1487 C CA . PRO A 1 198 ? 7.138 3.780 -8.708 1.00 95.12 198 PRO A CA 1
ATOM 1488 C C . PRO A 1 198 ? 6.235 4.348 -9.824 1.00 95.12 198 PRO A C 1
ATOM 1490 O O . PRO A 1 198 ? 6.724 4.658 -10.910 1.00 95.12 198 PRO A O 1
ATOM 1493 N N . PRO A 1 199 ? 4.925 4.558 -9.568 1.00 93.81 199 PRO A N 1
ATOM 1494 C CA . PRO A 1 199 ? 4.002 5.131 -10.545 1.00 93.81 199 PRO A CA 1
ATOM 1495 C C . PRO A 1 199 ? 4.220 6.649 -10.650 1.00 93.81 199 PRO A C 1
ATOM 1497 O O . PRO A 1 199 ? 3.681 7.436 -9.867 1.00 93.81 199 PRO A O 1
ATOM 1500 N N . VAL A 1 200 ? 5.051 7.061 -11.604 1.00 94.31 200 VAL A N 1
ATOM 1501 C CA . VAL A 1 200 ? 5.435 8.460 -11.860 1.00 94.31 200 VAL A CA 1
ATOM 1502 C C . VAL A 1 200 ? 5.224 8.819 -13.331 1.00 94.31 200 VAL A C 1
ATOM 1504 O O . VAL A 1 200 ? 5.082 7.934 -14.168 1.00 94.31 200 VAL A O 1
ATOM 1507 N N . ALA A 1 201 ? 5.215 10.111 -13.665 1.00 93.94 201 ALA A N 1
ATOM 1508 C CA . ALA A 1 201 ? 5.079 10.555 -15.055 1.00 93.94 201 ALA A CA 1
ATOM 1509 C C . ALA A 1 201 ? 6.411 10.475 -15.828 1.00 93.94 201 ALA A C 1
ATOM 1511 O O . ALA A 1 201 ? 6.426 10.175 -17.023 1.00 93.94 201 ALA A O 1
ATOM 1512 N N . TYR A 1 202 ? 7.537 10.700 -15.142 1.00 96.12 202 TYR A N 1
ATOM 1513 C CA . TYR A 1 202 ? 8.869 10.760 -15.752 1.00 96.12 202 TYR A CA 1
ATOM 1514 C C . TYR A 1 202 ? 9.917 9.982 -14.948 1.00 96.12 202 TYR A C 1
ATOM 1516 O O . TYR A 1 202 ? 9.841 9.891 -13.721 1.00 96.12 202 TYR A O 1
ATOM 1524 N N . ALA A 1 203 ? 10.939 9.485 -15.641 1.00 96.62 203 ALA A N 1
ATOM 1525 C CA . ALA A 1 203 ? 12.181 9.019 -15.043 1.00 96.62 203 ALA A CA 1
ATOM 1526 C C . ALA A 1 203 ? 13.301 10.030 -15.315 1.00 96.62 203 ALA A C 1
ATOM 1528 O O . ALA A 1 203 ? 13.507 10.452 -16.453 1.00 96.62 203 ALA A O 1
ATOM 1529 N N . ALA A 1 204 ? 14.048 10.385 -14.273 1.00 95.88 204 ALA A N 1
ATOM 1530 C CA . ALA A 1 204 ? 15.343 11.038 -14.383 1.00 95.88 204 ALA A CA 1
ATOM 1531 C C . ALA A 1 204 ? 16.426 9.948 -14.340 1.00 95.88 204 ALA A C 1
ATOM 1533 O O . ALA A 1 204 ? 16.825 9.491 -13.266 1.00 95.88 204 ALA A O 1
ATOM 1534 N N . VAL A 1 205 ? 16.854 9.508 -15.524 1.00 95.75 205 VAL A N 1
ATOM 1535 C CA . VAL A 1 205 ? 17.906 8.503 -15.727 1.00 95.75 205 VAL A CA 1
ATOM 1536 C C . VAL A 1 205 ? 19.249 9.220 -15.589 1.00 95.75 205 VAL A C 1
ATOM 1538 O O . VAL A 1 205 ? 19.541 10.122 -16.375 1.00 95.75 205 VAL A O 1
ATOM 1541 N N . SER A 1 206 ? 20.035 8.901 -14.560 1.00 91.94 206 SER A N 1
ATOM 1542 C CA . SER A 1 206 ? 21.176 9.740 -14.158 1.00 91.94 206 SER A CA 1
ATOM 1543 C C . SER A 1 206 ? 22.489 8.972 -13.995 1.00 91.94 206 SER A C 1
ATOM 1545 O O . SER A 1 206 ? 22.531 7.877 -13.429 1.00 91.94 206 SER A O 1
ATOM 1547 N N . ARG A 1 207 ? 23.591 9.577 -14.457 1.00 89.00 207 ARG A N 1
ATOM 1548 C CA . ARG A 1 207 ? 24.962 9.107 -14.211 1.00 89.00 207 ARG A CA 1
ATOM 1549 C C . ARG A 1 207 ? 25.901 10.290 -13.983 1.00 89.00 207 ARG A C 1
ATOM 1551 O O . ARG A 1 207 ? 26.071 11.143 -14.852 1.00 89.00 207 ARG A O 1
ATOM 1558 N N . ALA A 1 208 ? 26.574 10.301 -12.833 1.00 85.38 208 ALA A N 1
ATOM 1559 C CA . ALA A 1 208 ? 27.458 11.385 -12.397 1.00 85.38 208 ALA A CA 1
ATOM 1560 C C . ALA A 1 208 ? 26.769 12.769 -12.422 1.00 85.38 208 ALA A C 1
ATOM 1562 O O . ALA A 1 208 ? 26.016 13.081 -11.506 1.00 85.38 208 ALA A O 1
ATOM 1563 N N . GLN A 1 209 ? 27.035 13.595 -13.439 1.00 83.00 209 GLN A N 1
ATOM 1564 C CA . GLN A 1 209 ? 26.420 14.921 -13.627 1.00 83.00 209 GLN A CA 1
ATOM 1565 C C . GLN A 1 209 ? 25.443 14.973 -14.815 1.00 83.00 209 GLN A C 1
ATOM 1567 O O . GLN A 1 209 ? 24.836 16.014 -15.061 1.00 83.00 209 GLN A O 1
ATOM 1572 N N . GLU A 1 210 ? 25.286 13.878 -15.563 1.00 89.50 210 GLU A N 1
ATOM 1573 C CA . GLU A 1 210 ? 24.318 13.783 -16.653 1.00 89.50 210 GLU A CA 1
ATOM 1574 C C . GLU A 1 210 ? 22.975 13.273 -16.123 1.00 89.50 210 GLU A C 1
ATOM 1576 O O . GLU A 1 210 ? 22.916 12.227 -15.479 1.00 89.50 210 GLU A O 1
ATOM 1581 N N . VAL A 1 211 ? 21.897 13.994 -16.439 1.00 93.06 211 VAL A N 1
ATOM 1582 C CA . VAL A 1 211 ? 20.515 13.586 -16.168 1.00 93.06 211 VAL A CA 1
ATOM 1583 C C . VAL A 1 211 ? 19.737 13.633 -17.476 1.00 93.06 211 VAL A C 1
ATOM 1585 O O . VAL A 1 211 ? 19.603 14.697 -18.082 1.00 93.06 211 VAL A O 1
ATOM 1588 N N . VAL A 1 212 ? 19.200 12.489 -17.895 1.00 95.94 212 VAL A N 1
ATOM 1589 C CA . VAL A 1 212 ? 18.303 12.376 -19.045 1.00 95.94 212 VAL A CA 1
ATOM 1590 C C . VAL A 1 212 ? 16.886 12.153 -18.534 1.00 95.94 212 VAL A C 1
ATOM 1592 O O . VAL A 1 212 ? 16.600 11.178 -17.841 1.00 95.94 212 VAL A O 1
ATOM 1595 N N . LEU A 1 213 ? 15.995 13.083 -18.865 1.00 96.56 213 LEU A N 1
ATOM 1596 C CA . LEU A 1 213 ? 14.585 13.006 -18.514 1.00 96.56 213 LEU A CA 1
ATOM 1597 C C . LEU A 1 213 ? 13.823 12.277 -19.623 1.00 96.56 213 LEU A C 1
ATOM 1599 O O . LEU A 1 213 ? 13.840 12.715 -20.773 1.00 96.56 213 LEU A O 1
ATOM 1603 N N . VAL A 1 214 ? 13.138 11.193 -19.273 1.00 96.81 214 VAL A N 1
ATOM 1604 C CA . VAL A 1 214 ? 12.299 10.399 -20.185 1.00 96.81 214 VAL A CA 1
ATOM 1605 C C . VAL A 1 214 ? 10.915 10.211 -19.573 1.00 96.81 214 VAL A C 1
ATOM 1607 O O . VAL A 1 214 ? 10.755 10.289 -18.353 1.00 96.81 214 VAL A O 1
ATOM 1610 N N . LYS A 1 215 ? 9.892 9.951 -20.389 1.00 96.12 215 LYS A N 1
ATOM 1611 C CA . LYS A 1 215 ? 8.588 9.532 -19.855 1.00 96.12 215 LYS A CA 1
ATOM 1612 C C . LYS A 1 215 ? 8.693 8.145 -19.220 1.00 96.12 215 LYS A C 1
ATOM 1614 O O . LYS A 1 215 ? 9.408 7.285 -19.732 1.00 96.12 215 LYS A O 1
ATOM 1619 N N . ALA A 1 216 ? 7.950 7.915 -18.139 1.00 95.56 216 ALA A N 1
ATOM 1620 C CA . ALA A 1 216 ? 7.984 6.646 -17.409 1.00 95.56 216 ALA A CA 1
ATOM 1621 C C . ALA A 1 216 ? 7.576 5.432 -18.272 1.00 95.56 216 ALA A C 1
ATOM 1623 O O . ALA A 1 216 ? 8.083 4.336 -18.057 1.00 95.56 216 ALA A O 1
ATOM 1624 N N . GLU A 1 217 ? 6.737 5.638 -19.294 1.00 95.44 217 GLU A N 1
ATOM 1625 C CA . GLU A 1 217 ? 6.321 4.601 -20.252 1.00 95.44 217 GLU A CA 1
ATOM 1626 C C . GLU A 1 217 ? 7.483 3.973 -21.050 1.00 95.44 217 GLU A C 1
ATOM 1628 O O . GLU A 1 217 ? 7.365 2.833 -21.490 1.00 95.44 217 GLU A O 1
ATOM 1633 N N . HIS A 1 218 ? 8.630 4.657 -21.170 1.00 97.12 218 HIS A N 1
ATOM 1634 C CA . HIS A 1 218 ? 9.835 4.132 -21.832 1.00 97.12 218 HIS A CA 1
ATOM 1635 C C . HIS A 1 218 ? 10.800 3.398 -20.885 1.00 97.12 218 HIS A C 1
ATOM 1637 O O . HIS A 1 218 ? 11.767 2.792 -21.343 1.00 97.12 218 HIS A O 1
ATOM 1643 N N . VAL A 1 219 ? 10.572 3.421 -19.567 1.00 97.12 219 VAL A N 1
ATOM 164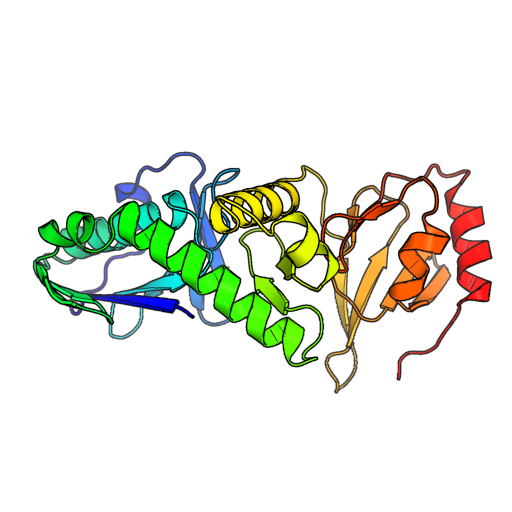4 C CA . VAL A 1 219 ? 11.463 2.755 -18.595 1.00 97.12 219 VAL A CA 1
ATOM 1645 C C . VAL A 1 219 ? 11.544 1.234 -18.803 1.00 97.12 219 VAL A C 1
ATOM 1647 O O . VAL A 1 219 ? 12.663 0.724 -18.757 1.00 97.12 219 VAL A O 1
ATOM 1650 N N . PRO A 1 220 ? 10.451 0.496 -19.100 1.00 97.50 220 PRO A N 1
ATOM 1651 C CA . PRO A 1 220 ? 10.538 -0.934 -19.404 1.00 97.50 220 PRO A CA 1
ATOM 1652 C C . PRO A 1 220 ? 11.406 -1.236 -20.633 1.00 97.50 220 PRO A C 1
ATOM 1654 O O . PRO A 1 220 ? 12.173 -2.195 -20.627 1.00 97.50 220 PRO A O 1
ATOM 1657 N N . GLU A 1 221 ? 11.323 -0.399 -21.672 1.00 97.44 221 GLU A N 1
ATOM 1658 C CA . GLU A 1 221 ? 12.121 -0.532 -22.898 1.00 97.44 221 GLU A CA 1
ATOM 1659 C C . GLU A 1 221 ? 13.609 -0.255 -22.631 1.00 97.44 221 GLU A C 1
ATOM 1661 O O . GLU A 1 221 ? 14.469 -1.019 -23.066 1.00 97.44 221 GLU A O 1
ATOM 1666 N N . LEU A 1 222 ? 13.913 0.785 -21.845 1.00 97.50 222 LEU A N 1
ATOM 1667 C CA . LEU A 1 222 ? 15.279 1.147 -21.449 1.00 97.50 222 LEU A CA 1
ATOM 1668 C C . LEU A 1 222 ? 15.929 0.135 -20.497 1.00 97.50 222 LEU A C 1
ATOM 1670 O O . LEU A 1 222 ? 17.135 -0.093 -20.582 1.00 97.50 222 LEU A O 1
ATOM 1674 N N . ALA A 1 223 ? 15.154 -0.457 -19.588 1.00 97.44 223 ALA A N 1
ATOM 1675 C CA . ALA A 1 223 ? 15.639 -1.468 -18.653 1.00 97.44 223 ALA A CA 1
ATOM 1676 C C . ALA A 1 223 ? 15.741 -2.871 -19.287 1.00 97.44 223 ALA A C 1
ATOM 1678 O O . ALA A 1 223 ? 16.517 -3.706 -18.814 1.00 97.44 223 ALA A O 1
ATOM 1679 N N . GLY A 1 224 ? 14.992 -3.145 -20.361 1.00 97.25 224 GLY A N 1
ATOM 1680 C CA . GLY A 1 224 ? 15.084 -4.386 -21.130 1.00 97.25 224 GLY A CA 1
ATOM 1681 C C . GLY A 1 224 ? 14.965 -5.635 -20.251 1.00 97.25 224 GLY A C 1
ATOM 1682 O O . GLY A 1 224 ? 13.993 -5.807 -19.521 1.00 97.25 224 GLY A O 1
ATOM 1683 N N . ALA A 1 225 ? 15.978 -6.505 -20.289 1.00 97.00 225 ALA A N 1
ATOM 1684 C CA . ALA A 1 225 ? 16.000 -7.752 -19.516 1.00 97.00 225 ALA A CA 1
ATOM 1685 C C . ALA A 1 225 ? 16.064 -7.562 -17.983 1.00 97.00 225 ALA A C 1
ATOM 1687 O O . ALA A 1 225 ? 15.780 -8.509 -17.251 1.00 97.00 225 ALA A O 1
ATOM 1688 N N . HIS A 1 226 ? 16.408 -6.366 -17.489 1.00 97.62 226 HIS A N 1
ATOM 1689 C CA . HIS A 1 226 ? 16.409 -6.056 -16.055 1.00 97.62 226 HIS A CA 1
ATOM 1690 C C . HIS A 1 226 ? 15.012 -5.666 -15.546 1.00 97.62 226 HIS A C 1
ATOM 1692 O O . HIS A 1 226 ? 14.818 -5.595 -14.333 1.00 97.62 226 HIS A O 1
ATOM 1698 N N . TRP A 1 227 ? 14.043 -5.407 -16.439 1.00 98.00 227 TRP A N 1
ATOM 1699 C CA . TRP A 1 227 ? 12.669 -5.070 -16.066 1.00 98.00 227 TRP A CA 1
ATOM 1700 C C . TRP A 1 227 ? 11.822 -6.315 -15.800 1.00 98.00 227 TRP A C 1
ATOM 1702 O O . TRP A 1 227 ? 11.666 -7.194 -16.651 1.00 98.00 227 TRP A O 1
ATOM 1712 N N . ARG A 1 228 ? 11.153 -6.325 -14.648 1.00 97.50 228 ARG A N 1
ATOM 1713 C CA . ARG A 1 228 ? 10.062 -7.247 -14.332 1.00 97.50 228 ARG A CA 1
ATOM 1714 C C . ARG A 1 228 ? 8.858 -6.450 -13.852 1.00 97.50 228 ARG A C 1
ATOM 1716 O O . ARG A 1 228 ? 8.903 -5.850 -12.781 1.00 97.50 228 ARG A O 1
ATOM 1723 N N . GLN A 1 229 ? 7.769 -6.467 -14.617 1.00 97.25 229 GLN A N 1
ATOM 1724 C CA . GLN A 1 229 ? 6.525 -5.814 -14.211 1.00 97.25 229 GLN A CA 1
ATOM 1725 C C . GLN A 1 229 ? 6.006 -6.429 -12.899 1.00 97.25 229 GLN A C 1
ATOM 1727 O O . GLN A 1 229 ? 6.008 -7.649 -12.736 1.00 97.25 229 GLN A O 1
ATOM 1732 N N . LEU A 1 230 ? 5.598 -5.575 -11.958 1.00 96.75 230 LEU A N 1
ATOM 1733 C CA . LEU A 1 230 ? 5.105 -5.974 -10.635 1.00 96.75 230 LEU A CA 1
ATOM 1734 C C . LEU A 1 230 ? 3.590 -5.808 -10.525 1.00 96.75 230 LEU A C 1
ATOM 1736 O O . LEU A 1 230 ? 2.899 -6.701 -10.045 1.00 96.75 230 LEU A O 1
ATOM 1740 N N . ASP A 1 231 ? 3.079 -4.673 -10.991 1.00 96.56 231 ASP A N 1
ATOM 1741 C CA . ASP A 1 231 ? 1.655 -4.345 -11.009 1.00 96.56 231 ASP A CA 1
ATOM 1742 C C . ASP A 1 231 ? 1.311 -3.583 -12.298 1.00 96.56 231 ASP A C 1
ATOM 1744 O O . ASP A 1 231 ? 2.038 -3.711 -13.288 1.00 96.56 231 ASP A O 1
ATOM 1748 N N . GLU A 1 232 ? 0.183 -2.881 -12.372 1.00 96.38 232 GLU A N 1
ATOM 1749 C CA . GLU A 1 232 ? -0.246 -2.262 -13.628 1.00 96.38 232 GLU A CA 1
ATOM 1750 C C . GLU A 1 232 ? 0.813 -1.329 -14.243 1.00 96.38 232 GLU A C 1
ATOM 1752 O O . GLU A 1 232 ? 0.986 -1.331 -15.460 1.00 96.38 232 GLU A O 1
ATOM 1757 N N . VAL A 1 233 ? 1.548 -0.573 -13.418 1.00 95.00 233 VAL A N 1
ATOM 1758 C CA . VAL A 1 233 ? 2.478 0.480 -13.880 1.00 95.00 233 VAL A CA 1
ATOM 1759 C C . VAL A 1 233 ? 3.836 0.488 -13.168 1.00 95.00 233 VAL A C 1
ATOM 1761 O O . VAL A 1 233 ? 4.746 1.183 -13.614 1.00 95.00 233 VAL A O 1
ATOM 1764 N N . GLN A 1 234 ? 4.006 -0.274 -12.084 1.00 96.19 234 GLN A N 1
ATOM 1765 C CA . GLN A 1 234 ? 5.286 -0.440 -11.393 1.00 96.19 234 GLN A CA 1
ATOM 1766 C C . GLN A 1 234 ? 6.043 -1.671 -11.893 1.00 96.19 234 GLN A C 1
ATOM 1768 O O . GLN A 1 234 ? 5.461 -2.688 -12.290 1.00 96.19 234 GLN A O 1
ATOM 1773 N N . GLY A 1 235 ? 7.367 -1.611 -11.781 1.00 96.88 235 GLY A N 1
ATOM 1774 C CA . GLY A 1 235 ? 8.253 -2.732 -12.068 1.00 96.88 235 GLY A CA 1
ATOM 1775 C C . GLY A 1 235 ? 9.430 -2.799 -11.113 1.00 96.88 235 GLY A C 1
ATOM 1776 O O . GLY A 1 235 ? 9.833 -1.810 -10.507 1.00 96.88 235 GLY A O 1
ATOM 1777 N N . HIS A 1 236 ? 9.974 -3.997 -10.973 1.00 97.81 236 HIS A N 1
ATOM 1778 C CA . HIS A 1 236 ? 11.275 -4.255 -10.385 1.00 97.81 236 HIS A CA 1
ATOM 1779 C C . HIS A 1 236 ? 12.316 -4.080 -11.487 1.00 97.81 236 HIS A C 1
ATOM 1781 O O . HIS A 1 236 ? 12.153 -4.618 -12.582 1.00 97.81 236 HIS A O 1
ATOM 1787 N N . ILE A 1 237 ? 13.357 -3.311 -11.190 1.00 97.69 237 ILE A N 1
ATOM 1788 C CA . ILE A 1 237 ? 14.525 -3.128 -12.040 1.00 97.69 237 ILE A CA 1
ATOM 1789 C C . ILE A 1 237 ? 15.707 -3.742 -11.297 1.00 97.69 237 ILE A C 1
ATOM 1791 O O . ILE A 1 237 ? 16.013 -3.304 -10.188 1.00 97.69 237 ILE A O 1
ATOM 1795 N N . ALA A 1 238 ? 16.346 -4.751 -11.887 1.00 97.25 238 ALA A N 1
ATOM 1796 C CA . ALA A 1 238 ? 17.598 -5.307 -11.376 1.00 97.25 238 ALA A CA 1
ATOM 1797 C C . ALA A 1 238 ? 18.768 -4.321 -11.560 1.00 97.25 238 ALA A C 1
ATOM 1799 O O . ALA A 1 238 ? 18.753 -3.506 -12.481 1.00 97.25 238 ALA A O 1
ATOM 1800 N N . GLU A 1 239 ? 19.792 -4.418 -10.709 1.00 96.31 239 GLU A N 1
ATOM 1801 C CA . GLU A 1 239 ? 21.004 -3.591 -10.800 1.00 96.31 239 GLU A CA 1
ATOM 1802 C C . GLU A 1 239 ? 21.693 -3.715 -12.173 1.00 96.31 239 GLU A C 1
ATOM 1804 O O . GLU A 1 239 ? 21.707 -4.783 -12.791 1.00 96.31 239 GLU A O 1
ATOM 1809 N N . PHE A 1 240 ? 22.260 -2.604 -12.640 1.00 96.81 240 PHE A N 1
ATOM 1810 C CA . PHE A 1 240 ? 23.078 -2.485 -13.841 1.00 96.81 240 PHE A CA 1
ATOM 1811 C C . PHE A 1 240 ? 24.545 -2.346 -13.450 1.00 96.81 240 PHE A C 1
ATOM 1813 O O . PHE A 1 240 ? 24.903 -1.558 -12.575 1.00 96.81 240 PHE A O 1
ATOM 1820 N N . THR A 1 241 ? 25.424 -3.047 -14.159 1.00 96.00 241 THR A N 1
ATOM 1821 C CA . THR A 1 241 ? 26.866 -2.857 -13.991 1.00 96.00 241 THR A CA 1
ATOM 1822 C C . THR A 1 241 ? 27.325 -1.497 -14.532 1.00 96.00 241 THR A C 1
ATOM 1824 O O . THR A 1 241 ? 26.727 -0.923 -15.447 1.00 96.00 241 THR A O 1
ATOM 1827 N N . GLU A 1 242 ? 28.479 -1.021 -14.053 1.00 92.31 242 GLU A N 1
ATOM 1828 C CA . GLU A 1 242 ? 29.172 0.174 -14.576 1.00 92.31 242 GLU A CA 1
ATOM 1829 C C . GLU A 1 242 ? 29.465 0.127 -16.091 1.00 92.31 242 GLU A C 1
ATOM 1831 O O . GLU A 1 242 ? 29.711 1.165 -16.718 1.00 92.31 242 GLU A O 1
ATOM 1836 N N . THR A 1 243 ? 29.442 -1.071 -16.684 1.00 94.19 243 THR A N 1
ATOM 1837 C CA . THR A 1 243 ? 29.579 -1.310 -18.126 1.00 94.19 243 THR A CA 1
ATOM 1838 C C . THR A 1 243 ? 28.260 -1.239 -18.895 1.00 94.19 243 THR A C 1
ATOM 1840 O O . THR A 1 243 ? 28.272 -0.815 -20.049 1.00 94.19 243 THR A O 1
ATOM 1843 N N . GLU A 1 244 ? 27.129 -1.600 -18.286 1.00 96.25 244 GLU A N 1
ATOM 1844 C CA . GLU A 1 244 ? 25.808 -1.578 -18.937 1.00 96.25 244 GLU A CA 1
ATOM 1845 C C . GLU A 1 244 ? 25.139 -0.203 -18.814 1.00 96.25 244 GLU A C 1
ATOM 1847 O O . GLU A 1 244 ? 24.583 0.309 -19.787 1.00 96.25 244 GLU A O 1
ATOM 1852 N N . TRP A 1 245 ? 25.253 0.447 -17.651 1.00 95.12 245 TRP A N 1
ATOM 1853 C CA . TRP A 1 245 ? 24.637 1.751 -17.387 1.00 95.12 245 TRP A CA 1
ATOM 1854 C C . TRP A 1 245 ? 24.943 2.856 -18.426 1.00 95.12 245 TRP A C 1
ATOM 1856 O O . TRP A 1 245 ? 24.006 3.544 -18.842 1.00 95.12 245 TRP A O 1
ATOM 1866 N N . PRO A 1 246 ? 26.182 3.037 -18.943 1.00 94.94 246 PRO A N 1
ATOM 1867 C CA . PRO A 1 246 ? 26.428 3.981 -20.040 1.00 94.94 246 PRO A CA 1
ATOM 1868 C C . PRO A 1 246 ? 25.605 3.717 -21.309 1.00 94.94 246 PRO A C 1
ATOM 1870 O O . PRO A 1 246 ? 25.262 4.675 -22.004 1.00 94.94 246 PRO A O 1
ATOM 1873 N N . ALA A 1 247 ? 25.276 2.459 -21.621 1.00 95.44 247 ALA A N 1
ATOM 1874 C CA . ALA A 1 247 ? 24.439 2.130 -22.773 1.00 95.44 247 ALA A CA 1
ATOM 1875 C C . ALA A 1 247 ? 22.973 2.529 -22.534 1.00 95.44 247 ALA A C 1
ATOM 1877 O O . ALA A 1 247 ? 22.344 3.077 -23.439 1.00 95.44 247 ALA A O 1
ATOM 1878 N N . VAL A 1 248 ? 22.462 2.354 -21.308 1.00 96.44 248 VAL A N 1
ATOM 1879 C CA . VAL A 1 248 ? 21.115 2.813 -20.919 1.00 96.44 248 VAL A CA 1
ATOM 1880 C C . VAL A 1 248 ? 21.003 4.334 -21.010 1.00 96.44 248 VAL A C 1
ATOM 1882 O O . VAL A 1 248 ? 20.055 4.839 -21.605 1.00 96.44 248 VAL A O 1
ATOM 1885 N N . ILE A 1 249 ? 21.996 5.078 -20.506 1.00 95.38 249 ILE A N 1
ATOM 1886 C CA . ILE A 1 249 ? 22.042 6.548 -20.628 1.00 95.38 249 ILE A CA 1
ATOM 1887 C C . ILE A 1 249 ? 22.062 6.973 -22.105 1.00 95.38 249 ILE A C 1
ATOM 1889 O O . ILE A 1 249 ? 21.327 7.879 -22.499 1.00 95.38 249 ILE A O 1
ATOM 1893 N N . ALA A 1 250 ? 22.855 6.301 -22.947 1.00 95.31 250 ALA A N 1
ATOM 1894 C CA . ALA A 1 250 ? 22.899 6.587 -24.380 1.00 95.31 250 ALA A CA 1
ATOM 1895 C C . ALA A 1 250 ? 21.555 6.308 -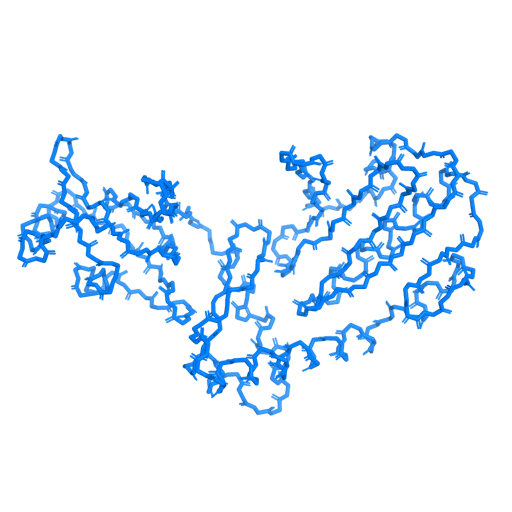25.081 1.00 95.31 250 ALA A C 1
ATOM 1897 O O . ALA A 1 250 ? 21.135 7.117 -25.909 1.00 95.31 250 ALA A O 1
ATOM 1898 N N . ALA A 1 251 ? 20.863 5.221 -24.723 1.00 96.38 251 ALA A N 1
ATOM 1899 C CA . ALA A 1 251 ? 19.530 4.898 -25.232 1.00 96.38 251 ALA A CA 1
ATOM 1900 C C . ALA A 1 251 ? 18.463 5.893 -24.739 1.00 96.38 251 ALA A C 1
ATOM 1902 O O . ALA A 1 251 ? 17.644 6.359 -25.531 1.00 96.38 251 ALA A O 1
ATOM 1903 N N . ALA A 1 252 ? 18.517 6.306 -23.468 1.00 96.75 252 ALA A N 1
ATOM 1904 C CA . ALA A 1 252 ? 17.587 7.271 -22.879 1.00 96.75 252 ALA A CA 1
ATOM 1905 C C . ALA A 1 252 ? 17.576 8.610 -23.634 1.00 96.75 252 ALA A C 1
ATOM 1907 O O . ALA A 1 252 ? 16.528 9.247 -23.738 1.00 96.75 252 ALA A O 1
ATOM 1908 N N . ARG A 1 253 ? 18.706 9.021 -24.233 1.00 95.31 253 ARG A N 1
ATOM 1909 C CA . ARG A 1 253 ? 18.786 10.242 -25.057 1.00 95.31 253 ARG A CA 1
ATOM 1910 C C . ARG A 1 253 ? 17.874 10.209 -26.290 1.00 95.31 253 ARG A C 1
ATOM 1912 O O . ARG A 1 253 ? 17.464 11.274 -26.742 1.00 95.31 253 ARG A O 1
ATOM 1919 N N . ALA A 1 254 ? 17.528 9.031 -26.817 1.00 94.81 254 ALA A N 1
ATOM 1920 C CA . ALA A 1 254 ? 16.566 8.900 -27.918 1.00 94.81 254 ALA A CA 1
ATOM 1921 C C . ALA A 1 254 ? 15.115 9.187 -27.479 1.00 94.81 254 ALA A C 1
ATOM 1923 O O . ALA A 1 254 ? 14.304 9.617 -28.294 1.00 94.81 254 ALA A O 1
ATOM 1924 N N . PHE A 1 255 ? 14.818 9.013 -26.187 1.00 94.94 255 PHE A N 1
ATOM 1925 C CA . PHE A 1 255 ? 13.522 9.288 -25.553 1.00 94.94 255 PHE A CA 1
ATOM 1926 C C . PHE A 1 255 ? 13.523 10.590 -24.734 1.00 94.94 255 PHE A C 1
ATOM 1928 O O . PHE A 1 255 ? 12.608 10.831 -23.940 1.00 94.94 255 PHE A O 1
ATOM 1935 N N . ALA A 1 256 ? 14.563 11.418 -24.885 1.00 93.94 256 ALA A N 1
ATOM 1936 C CA . ALA A 1 256 ? 14.747 12.624 -24.091 1.00 93.94 256 ALA A CA 1
ATOM 1937 C C . ALA A 1 256 ? 13.592 13.611 -24.305 1.00 93.94 256 ALA A C 1
ATOM 1939 O O . ALA A 1 256 ? 13.308 14.041 -25.425 1.00 93.94 256 ALA A O 1
ATOM 1940 N N . THR A 1 257 ? 12.956 14.006 -23.206 1.00 92.00 257 THR A N 1
ATOM 1941 C CA . THR A 1 257 ? 11.809 14.914 -23.198 1.00 92.00 257 THR A CA 1
ATOM 1942 C C . THR A 1 257 ? 12.026 16.074 -22.230 1.00 92.00 257 THR A C 1
ATOM 1944 O O . THR A 1 257 ? 12.957 16.088 -21.424 1.00 92.00 257 THR A O 1
ATOM 1947 N N . LYS A 1 258 ? 11.141 17.067 -22.303 1.00 83.88 258 LYS A N 1
ATOM 1948 C CA . LYS A 1 258 ? 10.968 18.081 -21.258 1.00 83.88 258 LYS A CA 1
ATOM 1949 C C . LYS A 1 258 ? 9.753 17.706 -20.401 1.00 83.88 258 LYS A C 1
ATOM 1951 O O . LYS A 1 258 ? 8.931 16.892 -20.817 1.00 83.88 258 LYS A O 1
ATOM 1956 N N . MET A 1 259 ? 9.670 18.277 -19.202 1.00 78.19 259 MET A N 1
ATOM 1957 C CA . MET A 1 259 ? 8.434 18.275 -18.416 1.00 78.19 259 MET A CA 1
ATOM 1958 C C . MET A 1 259 ? 7.482 19.355 -18.934 1.00 78.19 259 MET A C 1
ATOM 1960 O O . MET A 1 259 ? 7.936 20.450 -19.278 1.00 78.19 259 MET A O 1
ATOM 1964 N N . ASP A 1 260 ? 6.192 19.015 -18.957 1.00 68.88 260 ASP A N 1
ATOM 1965 C CA . ASP A 1 260 ? 5.071 19.854 -19.408 1.00 68.88 260 ASP A CA 1
ATOM 1966 C C . ASP A 1 260 ? 4.397 20.655 -18.273 1.00 68.88 260 ASP A C 1
ATOM 1968 O O . ASP A 1 260 ? 4.413 20.225 -17.097 1.00 68.88 260 ASP A O 1
#

Sequence (260 aa):
MSTTISLAGRLPALADLIAALAIADLRVEKNESGVHRFHIDGRSTRVTEVTVAETFDVRMFSLAAPEDVQLAVRIAECAASIMGIREADAELAGMIPVGDLRDVFDASWAESQARSGVRAVGALVEQGRGPIQVPGPVRAFCVGPRVLAEVTGEDEHTRILEAIRAVQWLRVRTAGVFVAGEKETKLAVWLGDEVVFPPVAYAAVSRAQEVVLVKAEHVPELAGAHWRQLDEVQGHIAEFTETEWPAVIAAARAFATKMD

Radius of gyration: 21.14 Å; chains: 1; bounding box: 52×42×59 Å

Foldseek 3Di:
DKKKKKAAADWDDVVQLVVQLPDPQWDWDADPVGWIWIDHALQWLATFIFDDDNITMTMGAQLTAQVRLVSSLSSLLSRCVRRVHQWIQIRVPGIDGSVCSCVVSDNVVNLVSLVVSLVVQAVCQVVVVPWDWDDHDQAIATAHDVLQVVLPDPPSSVSVSVLSSCVRNPPFAAFDWDQDDPVRAIEGEDAQAWHKDHPGQWYQLDDDPDTFIAGLVCVCVLLPPQWDDSHDRITTGHGDDPVCSVVSSVVSNVRGDDDD

pLDDT: mean 94.66, std 4.28, range [68.88, 98.5]

Secondary structure (DSSP, 8-state):
-EEEEEE-SSPPPHHHHHHHH--TTEEEEE-TTS-EEEEETTT-SSPEEEEESSSEEEEEETT--HHHHHHHHHHHHHHHHHHT--EEEETTTEEEEGGGHHHHS-HHHHHHHHHHHHHHHHHHHHTT--SEEEE-SSSEEEE-HHHHHHH-STTHHHHHHHHHHHHHT-SSEEPEEEEETTTTEEEEEE-SS-EEEPS-SEEEEEETTEEEEEEGGGHHHHHGGGEEE-SSS-EEE----TTTHHHHHHHHGGG-----